Protein AF-A0A060ZX32-F1 (afdb_monomer)

pLDDT: mean 83.48, std 12.17, range [37.81, 96.5]

Structure (mmCIF, N/CA/C/O backbone):
data_AF-A0A060ZX32-F1
#
_entry.id   AF-A0A060ZX32-F1
#
loop_
_atom_site.group_PDB
_atom_site.id
_atom_site.type_symbol
_atom_site.label_atom_id
_atom_site.label_alt_id
_atom_site.label_comp_id
_atom_site.label_asym_id
_atom_site.label_entity_id
_atom_site.label_seq_id
_atom_site.pdbx_PDB_ins_code
_atom_site.Cartn_x
_atom_site.Cartn_y
_atom_site.Cartn_z
_atom_site.occupancy
_atom_site.B_iso_or_equiv
_atom_site.auth_seq_id
_atom_site.auth_comp_id
_atom_site.auth_asym_id
_atom_site.auth_atom_id
_atom_site.pdbx_PDB_model_num
ATOM 1 N N . MET A 1 1 ? 28.599 3.519 -7.660 1.00 49.38 1 MET A N 1
ATOM 2 C CA . MET A 1 1 ? 30.029 3.207 -7.868 1.00 49.38 1 MET A CA 1
ATOM 3 C C . MET A 1 1 ? 30.553 2.196 -6.861 1.00 49.38 1 MET A C 1
ATOM 5 O O . MET A 1 1 ? 30.763 1.080 -7.293 1.00 49.38 1 MET A O 1
ATOM 9 N N . LYS A 1 2 ? 30.641 2.485 -5.550 1.00 52.16 2 LYS A N 1
ATOM 10 C CA . LYS A 1 2 ? 31.284 1.574 -4.568 1.00 52.16 2 L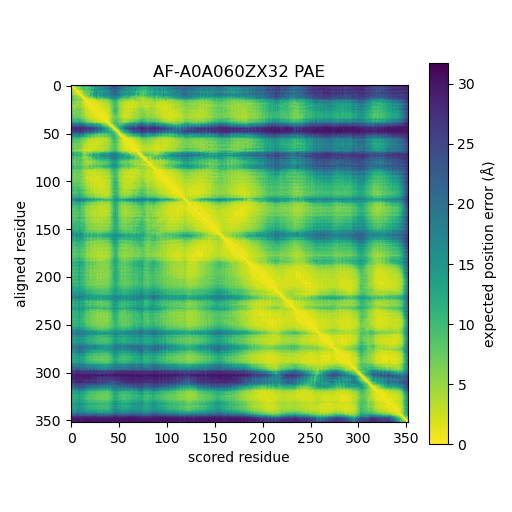YS A CA 1
ATOM 11 C C . LYS A 1 2 ? 30.801 0.110 -4.567 1.00 52.16 2 LYS A C 1
ATOM 13 O O . LYS A 1 2 ? 31.614 -0.783 -4.412 1.00 52.16 2 LYS A O 1
ATOM 18 N N . VAL A 1 3 ? 29.501 -0.147 -4.748 1.00 59.62 3 VAL A N 1
ATOM 19 C CA . VAL A 1 3 ? 28.960 -1.524 -4.753 1.00 59.62 3 VAL A CA 1
ATOM 20 C C . VAL A 1 3 ? 29.303 -2.281 -6.043 1.00 59.62 3 VAL A C 1
ATOM 22 O O . VAL A 1 3 ? 29.590 -3.468 -5.981 1.00 59.62 3 VAL A O 1
ATOM 25 N N . ALA A 1 4 ? 29.301 -1.602 -7.196 1.00 59.75 4 ALA A N 1
ATOM 26 C CA . ALA A 1 4 ? 29.612 -2.223 -8.487 1.00 59.75 4 ALA A CA 1
ATOM 27 C C . ALA A 1 4 ? 31.093 -2.630 -8.557 1.00 59.75 4 ALA A C 1
ATOM 29 O O . ALA A 1 4 ? 31.389 -3.786 -8.834 1.00 59.75 4 ALA A O 1
ATOM 30 N N . SER A 1 5 ? 31.991 -1.733 -8.137 1.00 61.97 5 SER A N 1
ATOM 31 C CA . SER A 1 5 ? 33.433 -1.999 -8.091 1.00 61.97 5 SER A CA 1
ATOM 32 C C . SER A 1 5 ? 33.807 -3.112 -7.102 1.00 61.97 5 SER A C 1
ATOM 34 O O . SER A 1 5 ? 34.763 -3.848 -7.317 1.00 61.97 5 SER A O 1
ATOM 36 N N . SER A 1 6 ? 33.051 -3.281 -6.008 1.00 64.69 6 SER A N 1
ATOM 37 C CA . SER A 1 6 ? 33.271 -4.388 -5.064 1.00 64.69 6 SER A CA 1
ATOM 38 C C . SER A 1 6 ? 32.857 -5.752 -5.625 1.00 64.69 6 SER A C 1
ATOM 40 O O . SER A 1 6 ? 33.497 -6.749 -5.301 1.00 64.69 6 SER A O 1
ATOM 42 N N . VAL A 1 7 ? 31.804 -5.809 -6.449 1.00 62.78 7 VAL A N 1
ATOM 43 C CA . VAL A 1 7 ? 31.381 -7.047 -7.128 1.00 62.78 7 VAL A CA 1
ATOM 44 C C . VAL A 1 7 ? 32.405 -7.443 -8.190 1.00 62.78 7 VAL A C 1
ATOM 46 O O . VAL A 1 7 ? 32.802 -8.606 -8.249 1.00 62.78 7 VAL A O 1
ATOM 49 N N . ASP A 1 8 ? 32.882 -6.474 -8.969 1.00 68.50 8 ASP A N 1
ATOM 50 C CA . ASP A 1 8 ? 33.847 -6.703 -10.049 1.00 68.50 8 ASP A CA 1
ATOM 51 C C . ASP A 1 8 ? 35.213 -7.146 -9.499 1.00 68.50 8 ASP A C 1
ATOM 53 O O . ASP A 1 8 ? 35.812 -8.102 -9.999 1.00 68.50 8 ASP A O 1
ATOM 57 N N . ALA A 1 9 ? 35.657 -6.542 -8.389 1.00 66.12 9 ALA A N 1
ATOM 58 C CA . ALA A 1 9 ? 36.886 -6.925 -7.694 1.00 66.12 9 ALA A CA 1
ATOM 59 C C . ALA A 1 9 ? 36.833 -8.335 -7.076 1.00 66.12 9 ALA A C 1
ATOM 61 O O . ALA A 1 9 ? 37.857 -9.012 -7.029 1.00 66.12 9 ALA A O 1
ATOM 62 N N . LEU A 1 10 ? 35.661 -8.790 -6.618 1.00 68.94 10 LEU A N 1
ATOM 63 C CA . LEU A 1 10 ? 35.487 -10.121 -6.021 1.00 68.94 10 LEU A CA 1
ATOM 64 C C . LEU A 1 10 ? 35.534 -11.245 -7.068 1.00 68.94 10 LEU A C 1
ATOM 66 O O . LEU A 1 10 ? 35.943 -12.362 -6.761 1.00 68.94 10 LEU A O 1
ATOM 70 N N . VAL A 1 11 ? 35.093 -10.956 -8.294 1.00 72.94 11 VAL A N 1
ATOM 71 C CA . VAL A 1 11 ? 34.989 -11.930 -9.392 1.00 72.94 11 VAL A CA 1
ATOM 72 C C . VAL A 1 11 ? 36.219 -11.888 -10.317 1.00 72.94 11 VAL A C 1
ATOM 74 O O . VAL A 1 11 ? 36.403 -12.792 -11.127 1.00 72.94 11 VAL A O 1
ATOM 77 N N . HIS A 1 12 ? 37.089 -10.879 -10.176 1.00 75.81 12 HIS A N 1
ATOM 78 C CA . HIS A 1 12 ? 38.258 -10.628 -11.035 1.00 75.81 12 HIS A CA 1
ATOM 79 C C . HIS A 1 12 ? 37.917 -10.463 -12.528 1.00 75.81 12 HIS A C 1
ATOM 81 O O . HIS A 1 12 ? 38.762 -10.687 -13.394 1.00 75.81 12 HIS A O 1
ATOM 87 N N . ILE A 1 13 ? 36.683 -10.051 -12.837 1.00 75.38 13 ILE A N 1
ATOM 88 C CA . ILE A 1 13 ? 36.224 -9.774 -14.201 1.00 75.38 13 ILE A CA 1
ATOM 89 C C . ILE A 1 13 ? 35.807 -8.298 -14.256 1.00 75.38 13 ILE A C 1
ATOM 91 O O . ILE A 1 13 ? 34.849 -7.924 -13.573 1.00 75.38 13 ILE A O 1
ATOM 95 N N . PRO A 1 14 ? 36.492 -7.449 -15.045 1.00 75.81 14 PRO A N 1
ATOM 96 C CA . PRO A 1 14 ? 36.122 -6.043 -15.166 1.00 75.81 14 PRO A CA 1
ATOM 97 C C . PRO A 1 14 ? 34.711 -5.906 -15.761 1.00 75.81 14 PRO A C 1
ATOM 99 O O . PRO A 1 14 ? 34.338 -6.659 -16.660 1.00 75.81 14 PRO A O 1
ATOM 102 N N . ASN A 1 15 ? 33.925 -4.944 -15.265 1.00 76.44 15 ASN A N 1
ATOM 103 C CA . ASN A 1 15 ? 32.567 -4.619 -15.725 1.00 76.44 15 ASN A CA 1
ATOM 104 C C . ASN A 1 15 ? 31.516 -5.732 -15.569 1.00 76.44 15 ASN A C 1
ATOM 106 O O . ASN A 1 15 ? 30.455 -5.690 -16.207 1.00 76.44 15 ASN A O 1
ATOM 110 N N . PHE A 1 16 ? 31.763 -6.737 -14.731 1.00 80.75 16 PHE A N 1
ATOM 111 C CA . PHE A 1 16 ? 30.831 -7.844 -14.534 1.00 80.75 16 PHE A CA 1
ATOM 112 C C . PHE A 1 16 ? 29.473 -7.376 -13.975 1.00 80.75 16 PHE A C 1
ATOM 114 O O . PHE A 1 16 ? 28.413 -7.851 -14.395 1.00 80.75 16 PHE A O 1
ATOM 121 N N . ALA A 1 17 ? 29.470 -6.359 -13.116 1.00 80.88 17 ALA A N 1
ATOM 122 C CA . ALA A 1 17 ? 28.275 -5.704 -12.603 1.00 80.88 17 ALA A CA 1
ATOM 123 C C . ALA A 1 17 ? 27.426 -5.077 -13.723 1.00 80.88 17 ALA A C 1
ATOM 125 O O . ALA A 1 17 ? 26.193 -5.089 -13.642 1.00 80.88 17 ALA A O 1
ATOM 126 N N . ALA A 1 18 ? 28.053 -4.575 -14.795 1.00 80.56 18 ALA A N 1
ATOM 127 C CA . ALA A 1 18 ? 27.337 -4.061 -15.962 1.00 80.56 18 ALA A CA 1
ATOM 128 C C . ALA A 1 18 ? 26.617 -5.191 -16.716 1.00 80.56 18 ALA A C 1
ATOM 130 O O . ALA A 1 18 ? 25.454 -5.031 -17.095 1.00 80.56 18 ALA A O 1
ATOM 131 N N . LEU A 1 19 ? 27.254 -6.360 -16.856 1.00 84.19 19 LEU A N 1
ATOM 132 C CA . LEU A 1 19 ? 26.616 -7.543 -17.435 1.00 84.19 19 LEU A CA 1
ATOM 133 C C . LEU A 1 19 ? 25.430 -8.018 -16.583 1.00 84.19 19 LEU A C 1
ATOM 135 O O . LEU A 1 19 ? 24.352 -8.243 -17.130 1.00 84.19 19 LEU A O 1
ATOM 139 N N . ILE A 1 20 ? 25.580 -8.108 -15.255 1.00 85.62 20 ILE A N 1
ATOM 140 C CA . ILE A 1 20 ? 24.480 -8.479 -14.343 1.00 85.62 20 ILE A CA 1
ATOM 141 C C . ILE A 1 20 ? 23.309 -7.503 -14.475 1.00 85.62 20 ILE A C 1
ATOM 143 O O . ILE A 1 20 ? 22.152 -7.927 -14.557 1.00 85.62 20 ILE A O 1
ATOM 147 N N . LYS A 1 21 ? 23.592 -6.195 -14.511 1.00 83.25 21 LYS A N 1
ATOM 148 C CA . LYS A 1 21 ? 22.580 -5.147 -14.690 1.00 83.25 21 LYS A CA 1
ATOM 149 C C . LYS A 1 21 ? 21.797 -5.356 -15.986 1.00 83.25 21 LYS A C 1
ATOM 151 O O . LYS A 1 21 ? 20.565 -5.322 -15.961 1.00 83.25 21 LYS A O 1
ATOM 156 N N . HIS A 1 22 ? 22.486 -5.588 -17.102 1.00 87.19 22 HIS A N 1
ATOM 157 C CA . HIS A 1 22 ? 21.829 -5.810 -18.386 1.00 87.19 22 HIS A CA 1
ATOM 158 C C . HIS A 1 22 ? 21.074 -7.150 -18.407 1.00 87.19 22 HIS A C 1
ATOM 160 O O . HIS A 1 22 ? 19.896 -7.173 -18.736 1.00 87.19 22 HIS A O 1
ATOM 166 N N . LEU A 1 23 ? 21.638 -8.259 -17.926 1.00 87.81 23 LEU A N 1
ATOM 167 C CA . LEU A 1 23 ? 20.901 -9.530 -17.831 1.00 87.81 23 LEU A CA 1
ATOM 168 C C . LEU A 1 23 ? 19.634 -9.419 -16.963 1.00 87.81 23 LEU A C 1
ATOM 170 O O . LEU A 1 23 ? 18.573 -9.914 -17.348 1.00 87.81 23 LEU A O 1
ATOM 174 N N . SER A 1 24 ? 19.710 -8.699 -15.842 1.00 87.00 24 SER A N 1
ATOM 175 C CA . SER A 1 24 ? 18.554 -8.438 -14.973 1.00 87.00 24 SER A CA 1
ATOM 176 C C . SER A 1 24 ? 17.465 -7.650 -15.701 1.00 87.00 24 SER A C 1
ATOM 178 O O . SER A 1 24 ? 16.286 -8.005 -15.638 1.00 87.00 24 SER A O 1
ATOM 180 N N . GLY A 1 25 ? 17.838 -6.600 -16.437 1.00 86.38 25 GLY A N 1
ATOM 181 C CA . GLY A 1 25 ? 16.858 -5.844 -17.210 1.00 86.38 25 GLY A CA 1
ATOM 182 C C . GLY A 1 25 ? 16.342 -6.601 -18.443 1.00 86.38 25 GLY A C 1
ATOM 183 O O . GLY A 1 25 ? 15.195 -6.390 -18.818 1.00 86.38 25 GLY A O 1
ATOM 184 N N . LEU A 1 26 ? 17.092 -7.555 -19.011 1.00 88.00 26 LEU A N 1
ATOM 185 C CA . LEU A 1 26 ? 16.582 -8.492 -20.026 1.00 88.00 26 LEU A CA 1
ATOM 186 C C . LEU A 1 26 ? 15.502 -9.408 -19.433 1.00 88.00 26 LEU A C 1
ATOM 188 O O . LEU A 1 26 ? 14.485 -9.657 -20.079 1.00 88.00 26 LEU A O 1
ATOM 192 N N . GLY A 1 27 ? 15.677 -9.848 -18.183 1.00 87.81 27 GLY A N 1
ATOM 193 C CA . GLY A 1 27 ? 14.637 -10.541 -17.422 1.00 87.81 27 GLY A CA 1
ATOM 194 C C . GLY A 1 27 ? 13.376 -9.686 -17.242 1.00 87.81 27 GLY A C 1
ATOM 195 O O . GLY A 1 27 ? 12.263 -10.170 -17.452 1.00 87.81 27 GLY A O 1
ATOM 196 N N . ALA A 1 28 ? 13.535 -8.394 -16.939 1.00 87.12 28 ALA A N 1
ATOM 197 C CA . ALA A 1 28 ? 12.411 -7.459 -16.852 1.00 87.12 28 ALA A CA 1
ATOM 198 C C . ALA A 1 28 ? 11.721 -7.235 -18.214 1.00 87.12 28 ALA A C 1
ATOM 200 O O . ALA A 1 28 ? 10.495 -7.286 -18.294 1.00 87.12 28 ALA A O 1
ATOM 201 N N . ILE A 1 29 ? 12.491 -7.055 -19.294 1.00 87.94 29 ILE A N 1
ATOM 202 C CA . ILE A 1 29 ? 11.998 -6.967 -20.680 1.00 87.94 29 ILE A CA 1
ATOM 203 C C . ILE A 1 29 ? 11.182 -8.214 -21.027 1.00 87.94 29 ILE A C 1
ATOM 205 O O . ILE A 1 29 ? 10.063 -8.102 -21.526 1.00 87.94 29 ILE A O 1
ATOM 209 N N . HIS A 1 30 ? 11.710 -9.400 -20.721 1.00 88.19 30 HIS A N 1
ATOM 210 C CA . HIS A 1 30 ? 11.017 -10.663 -20.937 1.00 88.19 30 HIS A CA 1
ATOM 211 C C . HIS A 1 30 ? 9.677 -10.709 -20.190 1.00 88.19 30 HIS A C 1
ATOM 213 O O . HIS A 1 30 ? 8.651 -11.010 -20.800 1.00 88.19 30 HIS A O 1
ATOM 219 N N . ALA A 1 31 ? 9.663 -10.343 -18.905 1.00 88.00 31 ALA A N 1
ATOM 220 C CA . ALA A 1 31 ? 8.441 -10.300 -18.106 1.00 88.00 31 ALA A CA 1
ATOM 221 C C . ALA A 1 31 ? 7.395 -9.334 -18.691 1.00 88.00 31 ALA A C 1
ATOM 223 O O . ALA A 1 31 ? 6.220 -9.689 -18.778 1.00 88.00 31 ALA A O 1
ATOM 224 N N . VAL A 1 32 ? 7.812 -8.148 -19.149 1.00 87.25 32 VAL A N 1
ATOM 225 C CA . VAL A 1 32 ? 6.921 -7.171 -19.798 1.00 87.25 32 VAL A CA 1
ATOM 226 C C . VAL A 1 32 ? 6.344 -7.728 -21.098 1.00 87.25 32 VAL A C 1
ATOM 228 O O . VAL A 1 32 ? 5.136 -7.646 -21.304 1.00 87.25 32 VAL A O 1
ATOM 231 N N . LEU A 1 33 ? 7.167 -8.325 -21.964 1.00 86.06 33 LEU A N 1
ATOM 232 C CA . LEU A 1 33 ? 6.701 -8.889 -23.235 1.00 86.06 33 LEU A CA 1
ATOM 233 C C . LEU A 1 33 ? 5.725 -10.055 -23.022 1.00 86.06 33 LEU A C 1
ATOM 235 O O . LEU A 1 33 ? 4.688 -10.112 -23.683 1.00 86.06 33 LEU A O 1
ATOM 239 N N . VAL A 1 34 ? 6.011 -10.946 -22.068 1.00 86.19 34 VAL A N 1
ATOM 240 C CA . VAL A 1 34 ? 5.098 -12.035 -21.680 1.00 86.19 34 VAL A CA 1
ATOM 241 C C . VAL A 1 34 ? 3.794 -11.479 -21.107 1.00 86.19 34 VAL A C 1
ATOM 243 O O . VAL A 1 34 ? 2.713 -11.945 -21.470 1.00 86.19 34 VAL A O 1
ATOM 246 N N . PHE A 1 35 ? 3.859 -10.458 -20.252 1.00 85.38 35 PHE A N 1
ATOM 247 C CA . PHE A 1 35 ? 2.669 -9.814 -19.700 1.00 85.38 35 PHE A CA 1
ATOM 248 C C . PHE A 1 35 ? 1.801 -9.180 -20.796 1.00 85.38 35 PHE A C 1
ATOM 250 O O . PHE A 1 35 ? 0.606 -9.448 -20.870 1.00 85.38 35 PHE A O 1
ATOM 257 N N . VAL A 1 36 ? 2.395 -8.393 -21.698 1.00 83.56 36 VAL A N 1
ATOM 258 C CA . VAL A 1 36 ? 1.664 -7.758 -22.807 1.00 83.56 36 VAL A CA 1
ATOM 259 C C . VAL A 1 36 ? 1.018 -8.814 -23.707 1.00 83.56 36 VAL A C 1
ATOM 261 O O . VAL A 1 36 ? -0.134 -8.655 -24.107 1.00 83.56 36 VAL A O 1
ATOM 264 N N . HIS A 1 37 ? 1.731 -9.905 -23.995 1.00 80.88 37 HIS A N 1
ATOM 265 C CA . HIS A 1 37 ? 1.222 -10.988 -24.832 1.00 80.88 37 HIS A CA 1
ATOM 266 C C . HIS A 1 37 ? 0.069 -11.756 -24.177 1.00 80.88 37 HIS A C 1
ATOM 268 O O . HIS A 1 37 ? -0.964 -11.977 -24.797 1.00 80.88 37 HIS A O 1
ATOM 274 N N . THR A 1 38 ? 0.207 -12.137 -22.905 1.00 81.81 38 THR A N 1
ATOM 275 C CA . THR A 1 38 ? -0.868 -12.848 -22.187 1.00 81.81 38 THR A CA 1
ATOM 276 C C . THR A 1 38 ? -2.136 -12.001 -22.093 1.00 81.81 38 THR A C 1
ATOM 278 O O . THR A 1 38 ? -3.248 -12.512 -22.210 1.00 81.81 38 THR A O 1
ATOM 281 N N . MET A 1 39 ? -1.977 -10.687 -21.955 1.00 78.81 39 MET A N 1
ATOM 282 C CA . MET A 1 39 ? -3.082 -9.738 -21.952 1.00 78.81 39 MET A CA 1
ATOM 283 C C . MET A 1 39 ? -3.713 -9.502 -23.334 1.00 78.81 39 MET A C 1
ATOM 285 O O . MET A 1 39 ? -4.918 -9.254 -23.424 1.00 78.81 39 MET A O 1
ATOM 289 N N . SER A 1 40 ? -2.935 -9.572 -24.418 1.00 72.81 40 SER A N 1
ATOM 290 C CA . SER A 1 40 ? -3.464 -9.440 -25.780 1.00 72.81 40 SER A CA 1
ATOM 291 C C . SER A 1 40 ? -4.202 -10.703 -26.236 1.00 72.81 40 SER A C 1
ATOM 293 O O . SER A 1 40 ? -5.263 -10.586 -26.851 1.00 72.81 40 SER A O 1
ATOM 295 N N . GLU A 1 41 ? -3.720 -11.894 -25.864 1.00 68.94 41 GLU A N 1
ATOM 296 C CA . GLU A 1 41 ? -4.381 -13.177 -26.145 1.00 68.94 41 GLU A CA 1
ATOM 297 C C . GLU A 1 41 ? -5.744 -13.304 -25.455 1.00 68.94 41 GLU A C 1
ATOM 299 O O . GLU A 1 41 ? -6.690 -13.800 -26.061 1.00 68.94 41 GLU A O 1
ATOM 304 N N . GLN A 1 42 ? -5.900 -12.790 -24.230 1.00 62.22 42 GLN A N 1
ATOM 305 C CA . GLN A 1 42 ? -7.211 -12.753 -23.563 1.00 62.22 42 GLN A CA 1
ATOM 306 C C . GLN A 1 42 ? -8.256 -11.931 -24.338 1.00 62.22 42 GLN A C 1
ATOM 308 O O . GLN A 1 42 ? -9.451 -12.177 -24.198 1.00 62.22 42 GLN A O 1
ATOM 313 N N . SER A 1 43 ? -7.824 -10.977 -25.173 1.00 56.72 43 SER A N 1
ATOM 314 C CA . SER A 1 43 ? -8.715 -10.172 -26.021 1.00 56.72 43 SER A CA 1
ATOM 315 C C . SER A 1 43 ? -9.006 -10.803 -27.390 1.00 56.72 43 SER A C 1
ATOM 317 O O . SER A 1 43 ? -9.963 -10.396 -28.044 1.00 56.72 43 SER A O 1
ATOM 319 N N . ALA A 1 44 ? -8.194 -11.758 -27.850 1.00 55.03 44 ALA A N 1
ATOM 320 C CA . ALA A 1 44 ? -8.309 -12.375 -29.168 1.00 55.03 44 ALA A CA 1
ATOM 321 C C . ALA A 1 44 ? -8.492 -13.890 -29.011 1.00 55.03 44 ALA A C 1
ATOM 323 O O . ALA A 1 44 ? -7.531 -14.653 -28.927 1.00 55.03 44 ALA A O 1
ATOM 324 N N . ALA A 1 45 ? -9.748 -14.339 -28.953 1.00 55.31 45 ALA A N 1
ATOM 325 C CA . ALA A 1 45 ? -10.067 -15.760 -28.920 1.00 55.31 45 ALA A CA 1
ATOM 326 C C . ALA A 1 45 ? -9.421 -16.487 -30.117 1.00 55.31 45 ALA A C 1
ATOM 328 O O . ALA A 1 45 ? -9.707 -16.163 -31.265 1.00 55.31 45 ALA A O 1
ATOM 329 N N . ARG A 1 46 ? -8.600 -17.506 -29.819 1.00 54.69 46 ARG A N 1
ATOM 330 C CA . ARG A 1 46 ? -7.969 -18.451 -30.761 1.00 54.69 46 ARG A CA 1
ATOM 331 C C . ARG A 1 46 ? -7.072 -17.817 -31.832 1.00 54.69 46 ARG A C 1
ATOM 333 O O . ARG A 1 46 ? -7.536 -17.476 -32.908 1.00 54.69 46 ARG A O 1
ATOM 340 N N . LEU A 1 47 ? -5.760 -17.931 -31.634 1.00 47.03 47 LEU A N 1
ATOM 341 C CA . LEU A 1 47 ? -4.833 -18.410 -32.667 1.00 47.03 47 LEU A CA 1
ATOM 342 C C . LEU A 1 47 ? -3.601 -18.995 -31.972 1.00 47.03 47 LEU A C 1
ATOM 344 O O . LEU A 1 47 ? -2.947 -18.346 -31.166 1.00 47.03 47 LEU A O 1
ATOM 348 N N . LYS A 1 48 ? -3.326 -20.270 -32.255 1.00 54.69 48 LYS A N 1
ATOM 349 C CA . LYS A 1 48 ? -2.201 -21.046 -31.724 1.00 54.69 48 LYS A CA 1
ATOM 350 C C . LYS A 1 48 ? -0.902 -20.480 -32.306 1.00 54.69 48 LYS A C 1
ATOM 352 O O . LYS A 1 48 ? -0.422 -20.964 -33.326 1.00 54.69 48 LYS A O 1
ATOM 357 N N . ALA A 1 49 ? -0.369 -19.421 -31.707 1.00 52.28 49 ALA A N 1
ATOM 358 C CA . ALA A 1 49 ? 0.841 -18.766 -32.178 1.00 52.28 49 ALA A CA 1
ATOM 359 C C . ALA A 1 49 ? 2.068 -19.298 -31.427 1.00 52.28 49 ALA A C 1
ATOM 361 O O . ALA A 1 49 ? 2.046 -19.541 -30.220 1.00 52.28 49 ALA A O 1
ATOM 362 N N . ARG A 1 50 ? 3.150 -19.521 -32.180 1.00 58.53 50 ARG A N 1
ATOM 363 C CA . ARG A 1 50 ? 4.484 -19.866 -31.668 1.00 58.53 50 ARG A CA 1
ATOM 364 C C . ARG A 1 50 ? 4.887 -18.878 -30.561 1.00 58.53 50 ARG A C 1
ATOM 366 O O . ARG A 1 50 ? 4.367 -17.770 -30.509 1.00 58.53 50 ARG A O 1
ATOM 373 N N . ARG A 1 51 ? 5.839 -19.264 -29.703 1.00 63.06 51 ARG A N 1
ATOM 374 C CA . ARG A 1 51 ? 6.320 -18.480 -28.543 1.00 63.06 51 ARG A CA 1
ATOM 375 C C . ARG A 1 51 ? 7.611 -17.670 -28.834 1.00 63.06 51 ARG A C 1
ATOM 377 O O . ARG A 1 51 ? 8.547 -17.761 -28.035 1.00 63.06 51 ARG A O 1
ATOM 384 N N . PRO A 1 52 ? 7.754 -16.905 -29.946 1.00 63.00 52 PRO A N 1
ATOM 385 C CA . PRO A 1 52 ? 9.008 -16.213 -30.239 1.00 63.00 52 PRO A CA 1
ATOM 386 C C . PRO A 1 52 ? 9.298 -15.118 -29.204 1.00 63.00 52 PRO A C 1
ATOM 388 O O . PRO A 1 52 ? 10.454 -14.882 -28.885 1.00 63.00 52 PRO A O 1
ATOM 391 N N . HIS A 1 53 ? 8.269 -14.526 -28.590 1.00 65.69 53 HIS A N 1
ATOM 392 C CA . HIS A 1 53 ? 8.403 -13.531 -27.520 1.00 65.69 53 HIS A CA 1
ATOM 393 C C . HIS A 1 53 ? 9.086 -14.080 -26.245 1.00 65.69 53 HIS A C 1
ATOM 395 O O . HIS A 1 53 ? 9.598 -13.299 -25.447 1.00 65.69 53 HIS A O 1
ATOM 401 N N . ILE A 1 54 ? 9.142 -15.409 -26.063 1.00 68.19 54 ILE A N 1
ATOM 402 C CA . ILE A 1 54 ? 9.898 -16.065 -24.980 1.00 68.19 54 ILE A CA 1
ATOM 403 C C . ILE A 1 54 ? 11.326 -16.390 -25.423 1.00 68.19 54 ILE A C 1
ATOM 405 O O . ILE A 1 54 ? 12.272 -16.155 -24.677 1.00 68.19 54 ILE A O 1
ATOM 409 N N . ALA A 1 55 ? 11.488 -16.907 -26.642 1.00 76.94 55 ALA A N 1
ATOM 410 C CA . ALA A 1 55 ? 12.790 -17.326 -27.153 1.00 76.94 55 ALA A CA 1
ATOM 411 C C . ALA A 1 55 ? 13.734 -16.140 -27.424 1.00 76.94 55 ALA A C 1
ATOM 413 O O . ALA A 1 55 ? 14.938 -16.260 -27.215 1.00 76.94 55 ALA A O 1
ATOM 414 N N . VAL A 1 56 ? 13.198 -14.991 -27.850 1.00 82.75 56 VAL A N 1
ATOM 415 C CA . VAL A 1 56 ? 13.996 -13.828 -28.270 1.00 82.75 56 VAL A CA 1
ATOM 416 C C . VAL A 1 56 ? 14.778 -13.178 -27.112 1.00 82.75 56 VAL A C 1
ATOM 418 O O . VAL A 1 56 ? 15.988 -13.032 -27.265 1.00 82.75 56 VAL A O 1
ATOM 421 N N . PRO A 1 57 ? 14.190 -12.842 -25.941 1.00 83.19 57 PRO A N 1
ATOM 422 C CA . PRO A 1 57 ? 14.958 -12.279 -24.822 1.00 83.19 57 PRO A CA 1
ATOM 423 C C . PRO A 1 57 ? 16.004 -13.244 -24.252 1.00 83.19 57 PRO A C 1
ATOM 425 O O . PRO A 1 57 ? 17.092 -12.821 -23.871 1.00 83.19 57 PRO A O 1
ATOM 428 N N . VAL A 1 58 ? 15.692 -14.544 -24.220 1.00 85.19 58 VAL A N 1
ATOM 429 C CA . VAL A 1 58 ? 16.620 -15.581 -23.745 1.00 85.19 58 VAL A CA 1
ATOM 430 C C . VAL A 1 58 ? 17.810 -15.704 -24.697 1.00 85.19 58 VAL A C 1
ATOM 432 O O . VAL A 1 58 ? 18.956 -15.649 -24.254 1.00 85.19 58 VAL A O 1
ATOM 435 N N . ALA A 1 59 ? 17.556 -15.791 -26.007 1.00 87.25 59 ALA A N 1
ATOM 436 C CA . ALA A 1 59 ? 18.605 -15.803 -27.023 1.00 87.25 59 ALA A CA 1
ATOM 437 C C . ALA A 1 59 ? 19.446 -14.518 -26.987 1.00 87.25 59 ALA A C 1
ATOM 439 O O . ALA A 1 59 ? 20.672 -14.592 -27.043 1.00 87.25 59 ALA A O 1
ATOM 440 N N . ALA A 1 60 ? 18.810 -13.354 -26.815 1.00 86.81 60 ALA A N 1
ATOM 441 C CA . ALA A 1 60 ? 19.515 -12.089 -26.640 1.00 86.81 60 ALA A CA 1
ATOM 442 C C . ALA A 1 60 ? 20.442 -12.126 -25.414 1.00 86.81 60 ALA A C 1
ATOM 444 O O . ALA A 1 60 ? 21.584 -11.701 -25.524 1.00 86.81 60 ALA A O 1
ATOM 445 N N . GLY A 1 61 ? 20.000 -12.709 -24.292 1.00 86.94 61 GLY A N 1
ATOM 446 C CA . GLY A 1 61 ? 20.814 -12.934 -23.089 1.00 86.94 61 GLY A CA 1
ATOM 447 C C . GLY A 1 61 ? 22.090 -13.731 -23.357 1.00 86.94 61 GLY A C 1
ATOM 448 O O . GLY A 1 61 ? 23.179 -13.316 -22.952 1.00 86.94 61 GLY A O 1
ATOM 449 N N . PHE A 1 62 ? 21.977 -14.839 -24.092 1.00 89.75 62 PHE A N 1
ATOM 450 C CA . PHE A 1 62 ? 23.137 -15.629 -24.513 1.00 89.75 62 PHE A CA 1
ATOM 451 C C . PHE A 1 62 ? 24.068 -14.847 -25.446 1.00 89.75 62 PHE A C 1
ATOM 453 O O . PHE A 1 62 ? 25.279 -14.859 -25.236 1.00 89.75 62 PHE A O 1
ATOM 460 N N . ILE A 1 63 ? 23.519 -14.127 -26.428 1.00 89.75 63 ILE A N 1
ATOM 461 C CA . ILE A 1 63 ? 24.306 -13.339 -27.389 1.00 89.75 63 ILE A CA 1
ATOM 462 C C . ILE A 1 63 ? 25.063 -12.212 -26.682 1.00 89.75 63 ILE A C 1
ATOM 464 O O . ILE A 1 63 ? 26.269 -12.082 -26.879 1.00 89.75 63 ILE A O 1
ATOM 468 N N . ILE A 1 64 ? 24.403 -11.426 -25.823 1.00 88.00 64 ILE A N 1
ATOM 469 C CA . ILE A 1 64 ? 25.075 -10.334 -25.106 1.00 88.00 64 ILE A CA 1
ATOM 470 C C . ILE A 1 64 ? 26.148 -10.867 -24.147 1.00 88.00 64 ILE A C 1
ATOM 472 O O . ILE A 1 64 ? 27.199 -10.251 -24.002 1.00 88.00 64 ILE A O 1
ATOM 476 N N . SER A 1 65 ? 25.931 -12.041 -23.543 1.00 87.31 65 SER A N 1
ATOM 477 C CA . SER A 1 65 ? 26.931 -12.677 -22.677 1.00 87.31 65 SER A CA 1
ATOM 478 C C . SER A 1 65 ? 28.143 -13.135 -23.489 1.00 87.31 65 SER A C 1
ATOM 480 O O . SER A 1 65 ? 29.277 -12.855 -23.111 1.00 87.31 65 SER A O 1
ATOM 482 N N . ALA A 1 66 ? 27.919 -13.772 -24.642 1.00 88.81 66 ALA A N 1
ATOM 483 C CA . ALA A 1 66 ? 28.989 -14.189 -25.544 1.00 88.81 66 ALA A CA 1
ATOM 484 C C . ALA A 1 66 ? 29.805 -12.992 -26.061 1.00 88.81 66 ALA A C 1
ATOM 486 O O . ALA A 1 66 ? 31.032 -13.042 -26.045 1.00 88.81 66 ALA A O 1
ATOM 487 N N . LEU A 1 67 ? 29.146 -11.898 -26.460 1.00 86.19 67 LEU A N 1
ATOM 488 C CA . LEU A 1 67 ? 29.815 -10.668 -26.904 1.00 86.19 67 LEU A CA 1
ATOM 489 C C . LEU A 1 67 ? 30.636 -10.015 -25.782 1.00 86.19 67 LEU A C 1
ATOM 491 O O . LEU A 1 67 ? 31.749 -9.553 -26.032 1.00 86.19 67 LEU A O 1
ATOM 495 N N . PHE A 1 68 ? 30.119 -10.018 -24.549 1.00 86.00 68 PHE A N 1
ATOM 496 C CA . PHE A 1 68 ? 30.828 -9.496 -23.380 1.00 86.00 68 PHE A CA 1
ATOM 497 C C . PHE A 1 68 ? 32.121 -10.273 -23.106 1.00 86.00 68 PHE A C 1
ATOM 499 O O . PHE A 1 68 ? 33.185 -9.664 -23.027 1.00 86.00 68 PHE A O 1
ATOM 506 N N . PHE A 1 69 ? 32.045 -11.607 -23.020 1.00 85.50 69 PHE A N 1
ATOM 507 C CA . PHE A 1 69 ? 33.212 -12.458 -22.746 1.00 85.50 69 PHE A CA 1
ATOM 508 C C . PHE A 1 69 ? 34.191 -12.545 -23.919 1.00 85.50 69 PHE A C 1
ATOM 510 O O . PHE A 1 69 ? 35.377 -12.783 -23.713 1.00 85.50 69 PHE A O 1
ATOM 517 N N . ALA A 1 70 ? 33.720 -12.336 -25.149 1.00 85.00 70 ALA A N 1
ATOM 518 C CA . ALA A 1 70 ? 34.587 -12.265 -26.316 1.00 85.00 70 ALA A CA 1
ATOM 519 C C . ALA A 1 70 ? 35.379 -10.950 -26.385 1.00 85.00 70 ALA A C 1
ATOM 521 O O . ALA A 1 70 ? 36.347 -10.879 -27.136 1.00 85.00 70 ALA A O 1
ATOM 522 N N . THR A 1 71 ? 34.982 -9.899 -25.666 1.00 81.31 71 THR A N 1
ATOM 523 C CA . THR A 1 71 ? 35.662 -8.599 -25.731 1.00 81.31 71 THR A CA 1
ATOM 524 C C . THR A 1 71 ? 36.802 -8.547 -24.707 1.00 81.31 71 THR A C 1
ATOM 526 O O . THR A 1 71 ? 36.537 -8.700 -23.514 1.00 81.31 71 THR A O 1
ATOM 529 N N . PRO A 1 72 ? 38.061 -8.310 -25.120 1.00 74.88 72 PRO A N 1
ATOM 530 C CA . PRO A 1 72 ? 39.161 -8.103 -24.185 1.00 74.88 72 PRO A CA 1
ATOM 531 C C . PRO A 1 72 ? 39.019 -6.732 -23.507 1.00 74.88 72 PRO A C 1
ATOM 533 O O . PRO A 1 72 ? 39.343 -5.695 -24.080 1.00 74.88 72 PRO A O 1
ATOM 536 N N . GLN A 1 73 ? 38.510 -6.730 -22.277 1.00 75.50 73 GLN A N 1
ATOM 537 C CA . GLN A 1 73 ? 38.302 -5.519 -21.482 1.00 75.50 73 GLN A CA 1
ATOM 538 C C . GLN A 1 73 ? 39.542 -5.247 -20.627 1.00 75.50 73 GLN A C 1
ATOM 540 O O . GLN A 1 73 ? 39.913 -6.069 -19.791 1.00 75.50 73 GLN A O 1
ATOM 545 N N . GLN A 1 74 ? 40.203 -4.113 -20.861 1.00 68.44 74 GLN A N 1
ATOM 546 C CA . GLN A 1 74 ? 41.487 -3.786 -20.231 1.00 68.44 74 GLN A CA 1
ATOM 547 C C . GLN A 1 74 ? 41.321 -3.101 -18.866 1.00 68.44 74 GLN A C 1
ATOM 549 O O . GLN A 1 74 ? 42.157 -3.286 -17.988 1.00 68.44 74 GLN A O 1
ATOM 554 N N . HIS A 1 75 ? 40.240 -2.336 -18.680 1.00 73.12 75 HIS A N 1
ATOM 555 C CA . HIS A 1 75 ? 39.963 -1.566 -17.462 1.00 73.12 75 HIS A CA 1
ATOM 556 C C . HIS A 1 75 ? 38.457 -1.519 -17.140 1.00 73.12 75 HIS A C 1
ATOM 558 O O . HIS A 1 75 ? 37.606 -1.740 -18.012 1.00 73.12 75 HIS A O 1
ATOM 564 N N . GLU A 1 76 ? 38.129 -1.234 -15.878 1.00 72.75 76 GLU A N 1
ATOM 565 C CA . GLU A 1 76 ? 36.754 -1.001 -15.417 1.00 72.75 76 GLU A CA 1
ATOM 566 C C . GLU A 1 76 ? 36.231 0.320 -16.004 1.00 72.75 76 GLU A C 1
ATOM 568 O O . GLU A 1 76 ? 36.810 1.381 -15.775 1.00 72.75 76 GLU A O 1
ATOM 573 N N . ALA A 1 77 ? 35.154 0.238 -16.783 1.00 71.81 77 ALA A N 1
ATOM 574 C CA . ALA A 1 77 ? 34.508 1.366 -17.431 1.00 71.81 77 ALA A CA 1
ATOM 575 C C . ALA A 1 77 ? 33.387 1.934 -16.561 1.00 71.81 77 ALA A C 1
ATOM 577 O O . ALA A 1 77 ? 32.605 1.208 -15.941 1.00 71.81 77 ALA A O 1
ATOM 578 N N . THR A 1 78 ? 33.238 3.257 -16.588 1.00 67.25 78 THR A N 1
ATOM 579 C CA . THR A 1 78 ? 32.110 3.912 -15.895 1.00 67.25 78 THR A CA 1
ATOM 580 C C . THR A 1 78 ? 30.795 3.660 -16.640 1.00 67.25 78 THR A C 1
ATOM 582 O O . THR A 1 78 ? 29.729 3.539 -16.030 1.00 67.25 78 THR A O 1
ATOM 585 N N . ASP A 1 79 ? 30.879 3.539 -17.965 1.00 72.56 79 ASP A N 1
ATOM 586 C CA . ASP A 1 79 ? 29.783 3.146 -18.841 1.00 72.56 79 ASP A CA 1
ATOM 587 C C . ASP A 1 79 ? 30.317 2.289 -19.994 1.00 72.56 79 ASP A C 1
ATOM 589 O O . ASP A 1 79 ? 30.782 2.810 -21.010 1.00 72.56 79 ASP A O 1
ATOM 593 N N . LEU A 1 80 ? 30.221 0.964 -19.831 1.00 76.69 80 LEU A N 1
ATOM 594 C CA . LEU A 1 80 ? 30.690 -0.041 -20.792 1.00 76.69 80 LEU A CA 1
ATOM 595 C C . LEU A 1 80 ? 30.255 0.273 -22.234 1.00 76.69 80 LEU A C 1
ATOM 597 O O . LEU A 1 80 ? 31.050 0.136 -23.158 1.00 76.69 80 LEU A O 1
ATOM 601 N N . LEU A 1 81 ? 29.003 0.703 -22.427 1.00 74.06 81 LEU A N 1
ATOM 602 C CA . LEU A 1 81 ? 28.432 0.913 -23.760 1.00 74.06 81 LEU A CA 1
ATOM 603 C C . LEU A 1 81 ? 28.971 2.158 -24.464 1.00 74.06 81 LEU A C 1
ATOM 605 O O . LEU A 1 81 ? 28.862 2.243 -25.682 1.00 74.06 81 LEU A O 1
ATOM 609 N N . THR A 1 82 ? 29.513 3.116 -23.712 1.00 71.56 82 THR A N 1
ATOM 610 C CA . THR A 1 82 ? 30.106 4.344 -24.260 1.00 71.56 82 THR A CA 1
ATOM 611 C C . THR A 1 82 ? 31.612 4.195 -24.403 1.00 71.56 82 THR A C 1
ATOM 613 O O . THR A 1 82 ? 32.174 4.519 -25.441 1.00 71.56 82 THR A O 1
ATOM 616 N N . GLU A 1 83 ? 32.270 3.678 -23.367 1.00 74.00 83 GLU A N 1
ATOM 617 C CA . GLU A 1 83 ? 33.730 3.658 -23.266 1.00 74.00 83 GLU A CA 1
ATOM 618 C C . GLU A 1 83 ? 34.368 2.607 -24.184 1.00 74.00 83 GLU A C 1
ATOM 620 O O . GLU A 1 83 ? 35.429 2.843 -24.754 1.00 74.00 83 GLU A O 1
ATOM 625 N N . TYR A 1 84 ? 33.677 1.486 -24.414 1.00 74.31 84 TYR A N 1
ATOM 626 C CA . TYR A 1 84 ? 34.095 0.447 -25.360 1.00 74.31 84 TYR A CA 1
ATOM 627 C C . TYR A 1 84 ? 33.310 0.491 -26.683 1.00 74.31 84 TYR A C 1
ATOM 629 O O . TYR A 1 84 ? 33.333 -0.474 -27.445 1.00 74.31 84 TYR A O 1
ATOM 637 N N . ALA A 1 85 ? 32.626 1.601 -26.996 1.00 70.31 85 ALA A N 1
ATOM 638 C CA . ALA A 1 85 ? 31.794 1.728 -28.201 1.00 70.31 85 ALA A CA 1
ATOM 639 C C . ALA A 1 85 ? 32.567 1.542 -29.524 1.00 70.31 85 ALA A C 1
ATOM 641 O O . ALA A 1 85 ? 31.968 1.189 -30.539 1.00 70.31 85 ALA A O 1
ATOM 642 N N . ALA A 1 86 ? 33.886 1.768 -29.518 1.00 70.81 86 ALA A N 1
ATOM 643 C CA . ALA A 1 86 ? 34.754 1.570 -30.679 1.00 70.81 86 ALA A CA 1
ATOM 644 C C . ALA A 1 86 ? 34.954 0.084 -31.046 1.00 70.81 86 ALA A C 1
ATOM 646 O O . ALA A 1 86 ? 35.272 -0.224 -32.195 1.00 70.81 86 ALA A O 1
ATOM 647 N N . ASP A 1 87 ? 34.750 -0.845 -30.103 1.00 79.38 87 ASP A N 1
ATOM 648 C CA . ASP A 1 87 ? 34.758 -2.278 -30.399 1.00 79.38 87 ASP A CA 1
ATOM 649 C C . ASP A 1 87 ? 33.398 -2.695 -30.980 1.00 79.38 87 ASP A C 1
ATOM 651 O O . ASP A 1 87 ? 32.352 -2.579 -30.333 1.00 79.38 87 ASP A O 1
ATOM 655 N N . GLY A 1 88 ? 33.408 -3.243 -32.199 1.00 78.12 88 GLY A N 1
ATOM 656 C CA . GLY A 1 88 ? 32.199 -3.697 -32.888 1.00 78.12 88 GLY A CA 1
ATOM 657 C C . GLY A 1 88 ? 31.376 -4.731 -32.105 1.00 78.12 88 GLY A C 1
ATOM 658 O O . GLY A 1 88 ? 30.160 -4.803 -32.284 1.00 78.12 88 GLY A O 1
ATOM 659 N N . ARG A 1 89 ? 31.996 -5.504 -31.201 1.00 83.88 89 ARG A N 1
ATOM 660 C CA . ARG A 1 89 ? 31.312 -6.483 -30.337 1.00 83.88 89 ARG A CA 1
ATOM 661 C C . ARG A 1 89 ? 30.474 -5.789 -29.268 1.00 83.88 89 ARG A C 1
ATOM 663 O O . ARG A 1 89 ? 29.318 -6.164 -29.065 1.00 83.88 89 ARG A O 1
ATOM 670 N N . ILE A 1 90 ? 31.021 -4.759 -28.621 1.00 80.31 90 ILE A N 1
ATOM 671 C CA . ILE A 1 90 ? 30.309 -3.969 -27.606 1.00 80.31 90 ILE A CA 1
ATOM 672 C C . ILE A 1 90 ? 29.287 -3.031 -28.253 1.00 80.31 90 ILE A C 1
ATOM 674 O O . ILE A 1 90 ? 28.194 -2.852 -27.716 1.00 80.31 90 ILE A O 1
ATOM 678 N N . ALA A 1 91 ? 29.566 -2.519 -29.452 1.00 77.50 91 ALA A N 1
ATOM 679 C CA . ALA A 1 91 ? 28.569 -1.802 -30.240 1.00 77.50 91 ALA A CA 1
ATOM 680 C C . ALA A 1 91 ? 27.362 -2.703 -30.571 1.00 77.50 91 ALA A C 1
ATOM 682 O O . ALA A 1 91 ? 26.218 -2.331 -30.300 1.00 77.50 91 ALA A O 1
ATOM 683 N N . ALA A 1 92 ? 27.595 -3.926 -31.071 1.00 82.12 92 ALA A N 1
ATOM 684 C CA . ALA A 1 92 ? 26.532 -4.900 -31.342 1.00 82.12 92 ALA A CA 1
ATOM 685 C C . ALA A 1 92 ? 25.762 -5.295 -30.070 1.00 82.12 92 ALA A C 1
ATOM 687 O O . ALA A 1 92 ? 24.531 -5.378 -30.091 1.00 82.12 92 ALA A O 1
ATOM 688 N N . TYR A 1 93 ? 26.471 -5.475 -28.951 1.00 85.06 93 TYR A N 1
ATOM 689 C CA . TYR A 1 93 ? 25.880 -5.677 -27.628 1.00 85.06 93 TYR A CA 1
ATOM 690 C C . TYR A 1 93 ? 24.925 -4.529 -27.277 1.00 85.06 93 TYR A C 1
ATOM 692 O O . TYR A 1 93 ? 23.773 -4.769 -26.912 1.00 85.06 93 TYR A O 1
ATOM 700 N N . GLY A 1 94 ? 25.390 -3.282 -27.400 1.00 80.44 94 GLY A N 1
ATOM 701 C CA . GLY A 1 94 ? 24.632 -2.087 -27.037 1.00 80.44 94 GLY A CA 1
ATOM 702 C C . GLY A 1 94 ? 23.392 -1.902 -27.903 1.00 80.44 94 GLY A C 1
ATOM 703 O O . GLY A 1 94 ? 22.314 -1.612 -27.379 1.00 80.44 94 GLY A O 1
ATOM 704 N N . VAL A 1 95 ? 23.513 -2.144 -29.210 1.00 82.50 95 VAL A N 1
ATOM 705 C CA . VAL A 1 95 ? 22.387 -2.104 -30.151 1.00 82.50 95 VAL A CA 1
ATOM 706 C C . VAL A 1 95 ? 21.352 -3.172 -29.805 1.00 82.50 95 VAL A C 1
ATOM 708 O O . VAL A 1 95 ? 20.175 -2.843 -29.669 1.00 82.50 95 VAL A O 1
ATOM 711 N N . LEU A 1 96 ? 21.768 -4.428 -29.606 1.00 86.25 96 LEU A N 1
ATOM 712 C CA . LEU A 1 96 ? 20.853 -5.523 -29.272 1.00 86.25 96 LEU A CA 1
ATOM 713 C C . LEU A 1 96 ? 20.126 -5.264 -27.947 1.00 86.25 96 LEU A C 1
ATOM 715 O O . LEU A 1 96 ? 18.902 -5.387 -27.871 1.00 86.25 96 LEU A O 1
ATOM 719 N N . TRP A 1 97 ? 20.869 -4.859 -26.918 1.00 85.31 97 TRP A N 1
ATOM 720 C CA . TRP A 1 97 ? 20.324 -4.487 -25.617 1.00 85.31 97 TRP A CA 1
ATOM 721 C C . TRP A 1 97 ? 19.285 -3.363 -25.731 1.00 85.31 97 TRP A C 1
ATOM 723 O O . TRP A 1 97 ? 18.158 -3.490 -25.244 1.00 85.31 97 TRP A O 1
ATOM 733 N N . THR A 1 98 ? 19.637 -2.278 -26.423 1.00 82.94 98 THR A N 1
ATOM 734 C CA . THR A 1 98 ? 18.771 -1.098 -26.530 1.00 82.94 98 THR A CA 1
ATOM 735 C C . THR A 1 98 ? 17.550 -1.368 -27.411 1.00 82.94 98 THR A C 1
ATOM 737 O O . THR A 1 98 ? 16.459 -0.890 -27.102 1.00 82.94 98 THR A O 1
ATOM 740 N N . ALA A 1 99 ? 17.680 -2.193 -28.453 1.00 84.25 99 ALA A N 1
ATOM 741 C CA . ALA A 1 99 ? 16.558 -2.630 -29.283 1.00 84.25 99 ALA A CA 1
ATOM 742 C C . ALA A 1 99 ? 15.550 -3.475 -28.488 1.00 84.25 99 ALA A C 1
ATOM 744 O O . ALA A 1 99 ? 14.342 -3.246 -28.581 1.00 84.25 99 ALA A O 1
ATOM 745 N N . MET A 1 100 ? 16.030 -4.408 -27.658 1.00 85.50 100 MET A N 1
ATOM 746 C CA . MET A 1 100 ? 15.170 -5.207 -26.777 1.00 85.50 100 MET A CA 1
ATOM 747 C C . MET A 1 100 ? 14.431 -4.334 -25.759 1.00 85.50 100 MET A C 1
ATOM 749 O O . MET A 1 100 ? 13.230 -4.520 -25.538 1.00 85.50 100 MET A O 1
ATOM 753 N N . LEU A 1 101 ? 15.120 -3.345 -25.183 1.00 86.25 101 LEU A N 1
ATOM 754 C CA . LEU A 1 101 ? 14.502 -2.357 -24.302 1.00 86.25 101 LEU A CA 1
ATOM 755 C C . LEU A 1 101 ? 13.428 -1.543 -25.039 1.00 86.25 101 LEU A C 1
ATOM 757 O O . LEU A 1 101 ? 12.309 -1.408 -24.543 1.00 86.25 101 LEU A O 1
ATOM 761 N N . GLY A 1 102 ? 13.736 -1.054 -26.243 1.00 86.44 102 GLY A N 1
ATOM 762 C CA . GLY A 1 102 ? 12.801 -0.317 -27.092 1.00 86.44 102 GLY A CA 1
ATOM 763 C C . GLY A 1 102 ? 11.544 -1.123 -27.421 1.00 86.44 102 GLY A C 1
ATOM 764 O O . GLY A 1 102 ? 10.435 -0.612 -27.283 1.00 86.44 102 GLY A O 1
ATOM 765 N N . MET A 1 103 ? 11.688 -2.406 -27.764 1.00 86.25 103 MET A N 1
ATOM 766 C CA . MET A 1 103 ? 10.554 -3.294 -28.043 1.00 86.25 103 MET A CA 1
ATOM 767 C C . MET A 1 103 ? 9.621 -3.446 -26.832 1.00 86.25 103 MET A C 1
ATOM 769 O O . MET A 1 103 ? 8.395 -3.375 -26.983 1.00 86.25 103 MET A O 1
ATOM 773 N N . ALA A 1 104 ? 10.175 -3.615 -25.628 1.00 88.12 104 ALA A N 1
ATOM 774 C CA . ALA A 1 104 ? 9.380 -3.655 -24.402 1.00 88.12 104 ALA A CA 1
ATOM 775 C C . ALA A 1 104 ? 8.682 -2.317 -24.127 1.00 88.12 104 ALA A C 1
ATOM 777 O O . ALA A 1 104 ? 7.500 -2.310 -23.785 1.00 88.12 104 ALA A O 1
ATOM 778 N N . LEU A 1 105 ? 9.374 -1.190 -24.326 1.00 88.94 105 LEU A N 1
ATOM 779 C CA . LEU A 1 105 ? 8.809 0.146 -24.130 1.00 88.94 105 LEU A CA 1
ATOM 780 C C . LEU A 1 105 ? 7.672 0.444 -25.110 1.00 88.94 105 LEU A C 1
ATOM 782 O O . LEU A 1 105 ? 6.629 0.926 -24.676 1.00 88.94 105 LEU A O 1
ATOM 786 N N . VAL A 1 106 ? 7.818 0.115 -26.397 1.00 89.75 106 VAL A N 1
ATOM 787 C CA . VAL A 1 106 ? 6.752 0.260 -27.407 1.00 89.75 106 VAL A CA 1
ATOM 788 C C . VAL A 1 106 ? 5.529 -0.568 -27.013 1.00 89.75 106 VAL A C 1
ATOM 790 O O . VAL A 1 106 ? 4.409 -0.055 -26.976 1.00 89.75 106 VAL A O 1
ATOM 793 N N . SER A 1 107 ? 5.753 -1.834 -26.652 1.00 88.12 107 SER A N 1
ATOM 794 C CA . SER A 1 107 ? 4.692 -2.766 -26.255 1.00 88.12 107 SER A CA 1
ATOM 795 C C . SER A 1 107 ? 3.946 -2.278 -25.008 1.00 88.12 107 SER A C 1
ATOM 797 O O . SER A 1 107 ? 2.715 -2.213 -24.998 1.00 88.12 107 SER A O 1
ATOM 799 N N . ALA A 1 108 ? 4.685 -1.866 -23.973 1.00 88.69 108 ALA A N 1
ATOM 800 C CA . ALA A 1 108 ? 4.124 -1.320 -22.741 1.00 88.69 108 ALA A CA 1
ATOM 801 C C . ALA A 1 108 ? 3.374 -0.002 -22.983 1.00 88.69 108 ALA A C 1
ATOM 803 O O . ALA A 1 108 ? 2.283 0.185 -22.449 1.00 88.69 108 ALA A O 1
ATOM 804 N N . THR A 1 109 ? 3.920 0.882 -23.823 1.00 92.62 109 THR A N 1
ATOM 805 C CA . THR A 1 109 ? 3.307 2.167 -24.187 1.00 92.62 109 THR A CA 1
ATOM 806 C C . THR A 1 109 ? 1.953 1.948 -24.854 1.00 92.62 109 THR A C 1
ATOM 808 O O . THR A 1 109 ? 0.951 2.499 -24.398 1.00 92.62 109 THR A O 1
ATOM 811 N N . GLY A 1 110 ? 1.890 1.096 -25.883 1.00 90.62 110 GLY A N 1
ATOM 812 C CA . GLY A 1 110 ? 0.637 0.787 -26.577 1.00 90.62 110 GLY A CA 1
ATOM 813 C C . GLY A 1 110 ? -0.432 0.229 -25.634 1.00 90.62 110 GLY A C 1
ATOM 814 O O . GLY A 1 110 ? -1.587 0.654 -25.680 1.00 90.62 110 GLY A O 1
ATOM 815 N N . LEU A 1 111 ? -0.032 -0.663 -24.726 1.00 89.88 111 LEU A N 1
ATOM 816 C CA . LEU A 1 111 ? -0.919 -1.263 -23.734 1.00 89.88 111 LEU A CA 1
ATOM 817 C C . LEU A 1 111 ? -1.453 -0.231 -22.724 1.00 89.88 111 LEU A C 1
ATOM 819 O O . LEU A 1 111 ? -2.662 -0.139 -22.495 1.00 89.88 111 LEU A O 1
ATOM 823 N N . CYS A 1 112 ? -0.554 0.591 -22.176 1.00 92.44 112 CYS A N 1
ATOM 824 C CA . CYS A 1 112 ? -0.876 1.660 -21.234 1.00 92.44 112 CYS A CA 1
ATOM 825 C C . CYS A 1 112 ? -1.836 2.686 -21.840 1.00 92.44 112 CYS A C 1
ATOM 827 O O . CYS A 1 112 ? -2.810 3.070 -21.196 1.00 92.44 112 CYS A O 1
ATOM 829 N N . TRP A 1 113 ? -1.618 3.098 -23.091 1.00 93.38 113 TRP A N 1
ATOM 830 C CA . TRP A 1 113 ? -2.513 4.036 -23.769 1.00 93.38 113 TRP A CA 1
ATOM 831 C C . TRP A 1 113 ? -3.859 3.414 -24.122 1.00 93.38 113 TRP A C 1
ATOM 833 O O . TRP A 1 113 ? -4.889 4.056 -23.918 1.00 93.38 113 TRP A O 1
ATOM 843 N N . ARG A 1 114 ? -3.878 2.172 -24.621 1.00 89.94 114 ARG A N 1
ATOM 844 C CA . ARG A 1 114 ? -5.118 1.475 -24.991 1.00 89.94 114 ARG A CA 1
ATOM 845 C C . ARG A 1 114 ? -6.060 1.346 -23.797 1.00 89.94 114 ARG A C 1
ATOM 847 O O . ARG A 1 114 ? -7.234 1.682 -23.915 1.00 89.94 114 ARG A O 1
ATOM 854 N N . TRP A 1 115 ? -5.558 0.885 -22.655 1.00 88.44 115 TRP A N 1
ATOM 855 C CA . TRP A 1 115 ? -6.390 0.702 -21.463 1.00 88.44 115 TRP A CA 1
ATOM 856 C C . TRP A 1 115 ? -6.543 1.967 -20.629 1.00 88.44 115 TRP A C 1
ATOM 858 O O . TRP A 1 115 ? -7.616 2.219 -20.092 1.00 88.44 115 TRP A O 1
ATOM 868 N N . GLY A 1 116 ? -5.524 2.823 -20.579 1.00 90.06 116 GLY A N 1
ATOM 869 C CA . GLY A 1 116 ? -5.606 4.114 -19.899 1.00 90.06 116 GLY A CA 1
ATOM 870 C C . GLY A 1 116 ? -6.613 5.078 -20.534 1.00 90.06 116 GLY A C 1
ATOM 871 O O . GLY A 1 116 ? -7.032 6.045 -19.898 1.00 90.06 116 GLY A O 1
ATOM 872 N N . ARG A 1 117 ? -7.013 4.853 -21.792 1.00 91.62 117 ARG A N 1
ATOM 873 C CA . ARG A 1 117 ? -8.039 5.646 -22.490 1.00 91.62 117 ARG A CA 1
ATOM 874 C C . ARG A 1 117 ? -9.442 5.047 -22.425 1.00 91.62 117 ARG A C 1
ATOM 876 O O . ARG A 1 117 ? -10.354 5.681 -22.947 1.00 91.62 117 ARG A O 1
ATOM 883 N N . GLN A 1 118 ? -9.628 3.885 -21.799 1.00 90.88 118 GLN A N 1
ATOM 884 C CA . GLN A 1 118 ? -10.965 3.318 -21.654 1.00 90.88 118 GLN A CA 1
ATOM 885 C C . GLN A 1 118 ? -11.849 4.219 -20.776 1.00 90.88 118 GLN A C 1
ATOM 887 O O . GLN A 1 118 ? -11.374 4.716 -19.746 1.00 90.88 118 GLN A O 1
ATOM 892 N N . PRO A 1 119 ? -13.120 4.437 -21.167 1.00 78.69 119 PRO A N 1
ATOM 893 C CA . PRO A 1 119 ? -14.122 5.021 -20.281 1.00 78.69 119 PRO A CA 1
ATOM 894 C C . PRO A 1 119 ? -14.196 4.211 -18.978 1.00 78.69 119 PRO A C 1
ATOM 896 O O . PRO A 1 119 ? -13.960 3.006 -18.986 1.00 78.69 119 PRO A O 1
ATOM 899 N N . ASP A 1 120 ? -14.456 4.874 -17.853 1.00 83.25 120 ASP A N 1
ATOM 900 C CA . ASP A 1 120 ? -14.633 4.255 -16.524 1.00 83.25 120 ASP A CA 1
ATOM 901 C C . ASP A 1 120 ? -13.404 3.585 -15.881 1.00 83.25 120 ASP A C 1
ATOM 903 O O . ASP A 1 120 ? -13.489 3.048 -14.777 1.00 83.25 120 ASP A O 1
ATOM 907 N N . ALA A 1 121 ? -12.212 3.701 -16.476 1.00 79.88 121 ALA A N 1
ATOM 908 C CA . ALA A 1 121 ? -10.987 3.129 -15.904 1.00 79.88 121 ALA A CA 1
ATOM 909 C C . ALA A 1 121 ? -10.536 3.785 -14.571 1.00 79.88 121 ALA A C 1
ATOM 911 O O . ALA A 1 121 ? -9.637 3.274 -13.896 1.00 79.88 121 ALA A O 1
ATOM 912 N N . GLY A 1 122 ? -11.130 4.917 -14.171 1.00 88.81 122 GLY A N 1
ATOM 913 C CA . GLY A 1 122 ? -10.885 5.577 -12.883 1.00 88.81 122 GLY A CA 1
ATOM 914 C C . GLY A 1 122 ? -9.401 5.858 -12.594 1.00 88.81 122 GLY A C 1
ATOM 915 O O . GLY A 1 122 ? -8.637 6.256 -13.476 1.00 88.81 122 GLY A O 1
ATOM 916 N N . LEU A 1 123 ? -8.973 5.628 -11.346 1.00 89.75 123 LEU A N 1
ATOM 917 C CA . LEU A 1 123 ? -7.573 5.793 -10.919 1.00 89.75 123 LEU A CA 1
ATOM 918 C C . LEU A 1 123 ? -6.611 4.811 -11.602 1.00 89.75 123 LEU A C 1
ATOM 920 O O . LEU A 1 123 ? -5.440 5.139 -11.788 1.00 89.75 123 LEU A O 1
ATOM 924 N N . LEU A 1 124 ? -7.095 3.629 -12.000 1.00 90.31 124 LEU A N 1
ATOM 925 C CA . LEU A 1 124 ? -6.296 2.672 -12.762 1.00 90.31 124 LEU A CA 1
ATOM 926 C C . LEU A 1 124 ? -5.952 3.242 -14.142 1.00 90.31 124 LEU A C 1
ATOM 928 O O . LEU A 1 124 ? -4.790 3.226 -14.540 1.00 90.31 124 LEU A O 1
ATOM 932 N N . GLY A 1 125 ? -6.937 3.820 -14.832 1.00 92.56 125 GLY A N 1
ATOM 933 C CA . GLY A 1 125 ? -6.731 4.475 -16.122 1.00 92.56 125 GLY A CA 1
ATOM 934 C C . GLY A 1 125 ? -5.773 5.663 -16.036 1.00 92.56 125 GLY A C 1
ATOM 935 O O . GLY A 1 125 ? -4.889 5.804 -16.879 1.00 92.56 125 GLY A O 1
ATOM 936 N N . GLN A 1 126 ? -5.891 6.485 -14.988 1.00 93.25 126 GLN A N 1
ATOM 937 C CA . GLN A 1 126 ? -4.952 7.585 -14.735 1.00 93.25 126 GLN A CA 1
ATOM 938 C C . GLN A 1 126 ? -3.526 7.077 -14.491 1.00 93.25 126 GLN A C 1
ATOM 940 O O . GLN A 1 126 ? -2.584 7.607 -15.078 1.00 93.25 126 GLN A O 1
ATOM 945 N N . GLY A 1 127 ? -3.370 6.022 -13.685 1.00 94.00 127 GLY A N 1
ATOM 946 C CA . GLY A 1 127 ? -2.074 5.392 -13.443 1.00 94.00 127 GLY A CA 1
ATOM 947 C C . GLY A 1 127 ? -1.432 4.891 -14.737 1.00 94.00 127 GLY A C 1
ATOM 948 O O . GLY A 1 127 ? -0.298 5.249 -15.048 1.00 94.00 127 GLY A O 1
ATOM 949 N N . LEU A 1 128 ? -2.201 4.172 -15.559 1.00 93.88 128 LEU A N 1
ATOM 950 C CA . LEU A 1 128 ? -1.749 3.691 -16.866 1.00 93.88 128 LEU A CA 1
ATOM 951 C C . LEU A 1 128 ? -1.362 4.830 -17.815 1.00 93.88 128 LEU A C 1
ATOM 953 O O . LEU A 1 128 ? -0.380 4.700 -18.536 1.00 93.88 128 LEU A O 1
ATOM 957 N N . ARG A 1 129 ? -2.064 5.969 -17.802 1.00 94.94 129 ARG A N 1
ATOM 958 C CA . ARG A 1 129 ? -1.670 7.147 -18.598 1.00 94.94 129 ARG A CA 1
ATOM 959 C C . ARG A 1 129 ? -0.324 7.715 -18.156 1.00 94.94 129 ARG A C 1
ATOM 961 O O . ARG A 1 129 ? 0.514 7.984 -19.009 1.00 94.94 129 ARG A O 1
ATOM 968 N N . PHE A 1 130 ? -0.091 7.862 -16.851 1.00 95.88 130 PHE A N 1
ATOM 969 C CA . PHE A 1 130 ? 1.207 8.313 -16.336 1.00 95.88 130 PHE A CA 1
ATOM 970 C C . PHE A 1 130 ? 2.327 7.329 -16.680 1.00 95.88 130 PHE A C 1
ATOM 972 O O . PHE A 1 130 ? 3.379 7.750 -17.159 1.00 95.88 130 PHE A O 1
ATOM 979 N N . THR A 1 131 ? 2.087 6.024 -16.531 1.00 94.50 131 THR A N 1
ATOM 980 C CA . THR A 1 131 ? 3.042 5.003 -16.974 1.00 94.50 131 THR A CA 1
ATOM 981 C C . THR A 1 131 ? 3.285 5.091 -18.480 1.00 94.50 131 THR A C 1
ATOM 983 O O . THR A 1 131 ? 4.438 5.064 -18.892 1.00 94.50 131 THR A O 1
ATOM 986 N N . GLY A 1 132 ? 2.242 5.292 -19.291 1.00 94.62 132 GLY A N 1
ATOM 987 C CA . GLY A 1 132 ? 2.342 5.473 -20.742 1.00 94.62 132 GLY A CA 1
ATOM 988 C C . GLY A 1 132 ? 3.146 6.710 -21.154 1.00 94.62 132 GLY A C 1
ATOM 989 O O . GLY A 1 132 ? 3.936 6.640 -22.094 1.00 94.62 132 GLY A O 1
ATOM 990 N N . ILE A 1 133 ? 3.008 7.831 -20.435 1.00 96.50 133 ILE A N 1
ATOM 991 C CA . ILE A 1 133 ? 3.860 9.020 -20.612 1.00 96.50 133 ILE A CA 1
ATOM 992 C C . ILE A 1 133 ? 5.315 8.655 -20.308 1.00 96.50 133 ILE A C 1
ATOM 994 O O . ILE A 1 133 ? 6.196 8.906 -21.126 1.00 96.50 133 ILE A O 1
ATOM 998 N N . GLY A 1 134 ? 5.565 8.008 -19.169 1.00 95.44 134 GLY A N 1
ATOM 999 C CA . GLY A 1 134 ? 6.914 7.627 -18.764 1.00 95.44 134 GLY A CA 1
ATOM 1000 C C . GLY A 1 134 ? 7.584 6.646 -19.729 1.00 95.44 134 GLY A C 1
ATOM 1001 O O . GLY A 1 134 ? 8.744 6.841 -20.084 1.00 95.44 134 GLY A O 1
ATOM 1002 N N . THR A 1 135 ? 6.863 5.643 -20.237 1.00 93.69 135 THR A N 1
ATOM 1003 C CA . THR A 1 135 ? 7.399 4.712 -21.243 1.00 93.69 135 THR A CA 1
ATOM 1004 C C . THR A 1 135 ? 7.619 5.386 -22.597 1.00 93.69 135 THR A C 1
ATOM 1006 O O . THR A 1 135 ? 8.580 5.046 -23.283 1.00 93.69 135 THR A O 1
ATOM 1009 N N . THR A 1 136 ? 6.804 6.384 -22.958 1.00 95.44 136 THR A N 1
ATOM 1010 C CA . THR A 1 136 ? 7.019 7.204 -24.164 1.00 95.44 136 THR A CA 1
ATOM 1011 C C . THR A 1 136 ? 8.301 8.033 -24.038 1.00 95.44 136 THR A C 1
ATOM 1013 O O . THR A 1 136 ? 9.117 8.035 -24.954 1.00 95.44 136 THR A O 1
ATOM 1016 N N . ILE A 1 137 ? 8.535 8.673 -22.886 1.00 95.06 137 ILE A N 1
ATOM 1017 C CA . ILE A 1 137 ? 9.790 9.395 -22.611 1.00 95.06 137 ILE A CA 1
ATOM 1018 C C . ILE A 1 137 ? 10.983 8.428 -22.623 1.00 95.06 137 ILE A C 1
ATOM 1020 O O . ILE A 1 137 ? 12.019 8.728 -23.215 1.00 95.06 137 ILE A O 1
ATOM 1024 N N . GLY A 1 138 ? 10.833 7.242 -22.026 1.00 90.38 138 GLY A N 1
ATOM 1025 C CA . GLY A 1 138 ? 11.852 6.191 -22.058 1.00 90.38 138 GLY A CA 1
ATOM 1026 C C . GLY A 1 138 ? 12.178 5.718 -23.479 1.00 90.38 138 GLY A C 1
ATOM 1027 O O . GLY A 1 138 ? 13.330 5.417 -23.783 1.00 90.38 138 GLY A O 1
ATOM 1028 N N . MET A 1 139 ? 11.190 5.692 -24.376 1.00 90.75 139 MET A N 1
ATOM 1029 C CA . MET A 1 139 ? 11.406 5.389 -25.790 1.00 90.75 139 MET A CA 1
ATOM 1030 C C . MET A 1 139 ? 12.218 6.495 -26.471 1.00 90.75 139 MET A C 1
ATOM 1032 O O . MET A 1 139 ? 13.172 6.192 -27.184 1.00 90.75 139 MET A O 1
ATOM 1036 N N . THR A 1 140 ? 11.911 7.766 -26.192 1.00 91.62 140 THR A N 1
ATOM 1037 C CA . THR A 1 140 ? 12.719 8.906 -26.654 1.00 91.62 140 THR A CA 1
ATOM 1038 C C . THR A 1 140 ? 14.159 8.814 -26.148 1.00 91.62 140 THR A C 1
ATOM 1040 O O . THR A 1 140 ? 15.085 9.045 -26.919 1.00 91.62 140 THR A O 1
ATOM 1043 N N . TYR A 1 141 ? 14.367 8.410 -24.890 1.00 89.00 141 TYR A N 1
ATOM 1044 C CA . TYR A 1 141 ? 15.698 8.128 -24.344 1.00 89.00 141 TYR A CA 1
ATOM 1045 C C . TYR A 1 141 ? 16.426 7.026 -25.123 1.00 89.00 141 TYR A C 1
ATOM 1047 O O . TYR A 1 141 ? 17.575 7.214 -25.512 1.00 89.00 141 TYR A O 1
ATOM 1055 N N . ALA A 1 142 ? 15.764 5.896 -25.390 1.00 85.31 142 ALA A N 1
ATOM 1056 C CA . ALA A 1 142 ? 16.368 4.791 -26.131 1.00 85.31 142 ALA A CA 1
ATOM 1057 C C . ALA A 1 142 ? 16.761 5.206 -27.560 1.00 85.31 142 ALA A C 1
ATOM 1059 O O . ALA A 1 142 ? 17.868 4.907 -28.003 1.00 85.31 142 ALA A O 1
ATOM 1060 N N . VAL A 1 143 ? 15.888 5.945 -28.256 1.00 88.31 143 VAL A N 1
ATOM 1061 C CA . VAL A 1 143 ? 16.168 6.493 -29.594 1.00 88.31 143 VAL A CA 1
ATOM 1062 C C . VAL A 1 143 ? 17.331 7.478 -29.551 1.00 88.31 143 VAL A C 1
ATOM 1064 O O . VAL A 1 143 ? 18.250 7.355 -30.356 1.00 88.31 143 VAL A O 1
ATOM 1067 N N . HIS A 1 144 ? 17.322 8.415 -28.598 1.00 87.69 144 HIS A N 1
ATOM 1068 C CA . HIS A 1 144 ? 18.421 9.356 -28.391 1.00 87.69 144 HIS A CA 1
ATOM 1069 C C . HIS A 1 144 ? 19.740 8.606 -28.199 1.00 87.69 144 HIS A C 1
ATOM 1071 O O . HIS A 1 144 ? 20.713 8.885 -28.891 1.00 87.69 144 HIS A O 1
ATOM 1077 N N . ARG A 1 145 ? 19.753 7.591 -27.332 1.00 82.12 145 ARG A N 1
ATOM 1078 C CA . ARG A 1 145 ? 20.956 6.821 -27.030 1.00 82.12 145 ARG A CA 1
ATOM 1079 C C . ARG A 1 145 ? 21.487 6.048 -28.235 1.00 82.12 145 ARG A C 1
ATOM 1081 O O . ARG A 1 145 ? 22.684 6.104 -28.495 1.00 82.12 145 ARG A O 1
ATOM 1088 N N . ILE A 1 146 ? 20.616 5.372 -28.990 1.00 80.44 146 ILE A N 1
ATOM 1089 C CA . ILE A 1 146 ? 21.010 4.690 -30.234 1.00 80.44 146 ILE A CA 1
ATOM 1090 C C . ILE A 1 146 ? 21.588 5.700 -31.226 1.00 80.44 146 ILE A C 1
ATOM 1092 O O . ILE A 1 146 ? 22.640 5.441 -31.802 1.00 80.44 146 ILE A O 1
ATOM 1096 N N . ALA A 1 147 ? 20.933 6.851 -31.404 1.00 84.81 147 ALA A N 1
ATOM 1097 C CA . ALA A 1 147 ? 21.401 7.883 -32.321 1.00 84.81 147 ALA A CA 1
ATOM 1098 C C . ALA A 1 147 ? 22.812 8.364 -31.953 1.00 84.81 147 ALA A C 1
ATOM 1100 O O . ALA A 1 147 ? 23.663 8.426 -32.834 1.00 84.81 147 ALA A O 1
ATOM 1101 N N . MET A 1 148 ? 23.087 8.621 -30.669 1.00 82.56 148 MET A N 1
ATOM 1102 C CA . MET A 1 148 ? 24.420 9.051 -30.222 1.00 82.56 148 MET A CA 1
ATOM 1103 C C . MET A 1 148 ? 25.484 7.982 -30.425 1.00 82.56 148 MET A C 1
ATOM 1105 O O . MET A 1 148 ? 26.560 8.294 -30.924 1.00 82.56 148 MET A O 1
ATOM 1109 N N . VAL A 1 149 ? 25.176 6.720 -30.113 1.00 75.62 149 VAL A N 1
ATOM 1110 C CA . VAL A 1 149 ? 26.100 5.597 -30.338 1.00 75.62 149 VAL A CA 1
ATOM 1111 C C . VAL A 1 149 ? 26.430 5.456 -31.827 1.00 75.62 149 VAL A C 1
ATOM 1113 O O . VAL A 1 149 ? 27.595 5.323 -32.188 1.00 75.62 149 VAL A O 1
ATOM 1116 N N . VAL A 1 150 ? 25.422 5.529 -32.702 1.00 78.00 150 VAL A N 1
ATOM 1117 C CA . VAL A 1 150 ? 25.610 5.436 -34.158 1.00 78.00 150 VAL A CA 1
ATOM 1118 C C . VAL A 1 150 ? 26.406 6.626 -34.693 1.00 78.00 150 VAL A C 1
ATOM 1120 O O . VAL A 1 150 ? 27.335 6.435 -35.470 1.00 78.00 150 VAL A O 1
ATOM 1123 N N . LEU A 1 151 ? 26.078 7.848 -34.271 1.00 82.62 151 LEU A N 1
ATOM 1124 C CA . LEU A 1 151 ? 26.800 9.055 -34.679 1.00 82.62 151 LEU A CA 1
ATOM 1125 C C . LEU A 1 151 ? 28.264 9.004 -34.238 1.00 82.62 151 LEU A C 1
ATOM 1127 O O . LEU A 1 151 ? 29.143 9.261 -35.056 1.00 82.62 151 LEU A O 1
ATOM 1131 N N . HIS A 1 152 ? 28.522 8.587 -32.996 1.00 78.00 152 HIS A N 1
ATOM 1132 C CA . HIS A 1 152 ? 29.873 8.418 -32.472 1.00 78.00 152 HIS A CA 1
ATOM 1133 C C . HIS A 1 152 ? 30.662 7.360 -33.253 1.00 78.00 152 HIS A C 1
ATOM 1135 O O . HIS A 1 152 ? 31.804 7.607 -33.631 1.00 78.00 152 HIS A O 1
ATOM 1141 N N . TYR A 1 153 ? 30.036 6.221 -33.572 1.00 72.56 153 TYR A N 1
ATOM 1142 C CA . TYR A 1 153 ? 30.637 5.180 -34.411 1.00 72.56 153 TYR A CA 1
ATOM 1143 C C . TYR A 1 153 ? 30.993 5.686 -35.819 1.00 72.56 153 TYR A C 1
ATOM 1145 O O . TYR A 1 153 ? 32.021 5.312 -36.376 1.00 72.56 153 TYR A O 1
ATOM 1153 N N . LEU A 1 154 ? 30.175 6.580 -36.383 1.00 81.81 154 LEU A N 1
ATOM 1154 C CA . LEU A 1 154 ? 30.432 7.243 -37.665 1.00 81.81 154 LEU A CA 1
ATOM 1155 C C . LEU A 1 154 ? 31.451 8.399 -37.570 1.00 81.81 154 LEU A C 1
ATOM 1157 O O . LEU A 1 154 ? 31.726 9.047 -38.578 1.00 81.81 154 LEU A O 1
ATOM 1161 N N . GLY A 1 155 ? 32.006 8.674 -36.385 1.00 82.06 155 GLY A N 1
ATOM 1162 C CA . GLY A 1 155 ? 32.982 9.742 -36.152 1.00 82.06 155 GLY A CA 1
ATOM 1163 C C . GLY A 1 155 ? 32.376 11.132 -35.927 1.00 82.06 155 GLY A C 1
ATOM 1164 O O . GLY A 1 155 ? 33.115 12.113 -35.862 1.00 82.06 155 GLY A O 1
ATOM 1165 N N . TYR A 1 156 ? 31.052 11.243 -35.787 1.00 83.62 156 TYR A N 1
ATOM 1166 C CA . TYR A 1 156 ? 30.362 12.503 -35.512 1.00 83.62 156 TYR A CA 1
ATOM 1167 C C . TYR A 1 156 ? 30.083 12.679 -34.014 1.00 83.62 156 TYR A C 1
ATOM 1169 O O . TYR A 1 156 ? 29.473 11.830 -33.368 1.00 83.62 156 TYR A O 1
ATOM 1177 N N . THR A 1 157 ? 30.446 13.839 -33.467 1.00 82.50 157 THR A N 1
ATOM 1178 C CA . THR A 1 157 ? 30.177 14.232 -32.073 1.00 82.50 157 THR A CA 1
ATOM 1179 C C . THR A 1 157 ? 29.364 15.533 -32.038 1.00 82.50 157 THR A C 1
ATOM 1181 O O . THR A 1 157 ? 29.903 16.611 -31.796 1.00 82.50 157 THR A O 1
ATOM 1184 N N . PRO A 1 158 ? 28.047 15.478 -32.321 1.00 81.38 158 PRO A N 1
ATOM 1185 C CA . PRO A 1 158 ? 27.243 16.683 -32.544 1.00 81.38 158 PRO A CA 1
ATOM 1186 C C . PRO A 1 158 ? 26.976 17.511 -31.282 1.00 81.38 158 PRO A C 1
ATOM 1188 O O . PRO A 1 158 ? 26.607 18.677 -31.394 1.00 81.38 158 PRO A O 1
ATOM 1191 N N . ILE A 1 159 ? 27.128 16.931 -30.087 1.00 86.00 159 ILE A N 1
ATOM 1192 C CA . ILE A 1 159 ? 26.969 17.639 -28.811 1.00 86.00 159 ILE A CA 1
ATOM 1193 C C . ILE A 1 159 ? 28.096 17.278 -27.847 1.00 86.00 159 ILE A C 1
ATOM 1195 O O . ILE A 1 159 ? 28.722 16.225 -27.965 1.00 86.00 159 ILE A O 1
ATOM 1199 N N . SER A 1 160 ? 28.335 18.152 -26.866 1.00 85.50 160 SER A N 1
ATOM 1200 C CA . SER A 1 160 ? 29.342 17.899 -25.835 1.00 85.50 160 SER A CA 1
ATOM 1201 C C . SER A 1 160 ? 28.939 16.715 -24.933 1.00 85.50 160 SER A C 1
ATOM 1203 O O . SER A 1 160 ? 27.748 16.573 -24.629 1.00 85.50 160 SER A O 1
ATOM 1205 N N . PRO A 1 161 ? 29.899 15.914 -24.425 1.00 79.06 161 PRO A N 1
ATOM 1206 C CA . PRO A 1 161 ? 29.608 14.788 -23.530 1.00 79.06 161 PRO A CA 1
ATOM 1207 C C . PRO A 1 161 ? 28.807 15.185 -22.279 1.00 79.06 161 PRO A C 1
ATOM 1209 O O . PRO A 1 161 ? 27.930 14.449 -21.831 1.00 79.06 161 PRO A O 1
ATOM 1212 N N . GLY A 1 162 ? 29.056 16.382 -21.731 1.00 82.31 162 GLY A N 1
ATOM 1213 C CA . GLY A 1 162 ? 28.306 16.901 -20.583 1.00 82.31 162 GLY A CA 1
ATOM 1214 C C . GLY A 1 162 ? 26.840 17.198 -20.915 1.00 82.31 162 GLY A C 1
ATOM 1215 O O . GLY A 1 162 ? 25.947 16.891 -20.125 1.00 82.31 162 GLY A O 1
ATOM 1216 N N . THR A 1 163 ? 26.575 17.746 -22.104 1.00 86.31 163 THR A N 1
ATOM 1217 C CA . THR A 1 163 ? 25.210 17.996 -22.589 1.00 86.31 163 THR A CA 1
ATOM 1218 C C . THR A 1 163 ? 24.472 16.689 -22.876 1.00 86.31 163 THR A C 1
ATOM 1220 O O . THR A 1 163 ? 23.318 16.550 -22.473 1.00 86.31 163 THR A O 1
ATOM 1223 N N . GLU A 1 164 ? 25.132 15.716 -23.514 1.00 84.44 164 GLU A N 1
ATOM 1224 C CA . GLU A 1 164 ? 24.566 14.381 -23.757 1.00 84.44 164 GLU A CA 1
ATOM 1225 C C . GLU A 1 164 ? 24.159 13.706 -22.448 1.00 84.44 164 GLU A C 1
ATOM 1227 O O . GLU A 1 164 ? 23.028 13.232 -22.305 1.00 84.44 164 GLU A O 1
ATOM 1232 N N . GLN A 1 165 ? 25.059 13.721 -21.464 1.00 83.25 165 GLN A N 1
ATOM 1233 C CA . GLN A 1 165 ? 24.802 13.132 -20.160 1.00 83.25 165 GLN A CA 1
ATOM 1234 C C . GLN A 1 165 ? 23.639 13.830 -19.445 1.00 83.25 165 GLN A C 1
ATOM 1236 O O . GLN A 1 165 ? 22.811 13.161 -18.822 1.00 83.25 165 GLN A O 1
ATOM 1241 N N . GLY A 1 166 ? 23.539 15.158 -19.555 1.00 88.25 166 GLY A N 1
ATOM 1242 C CA . GLY A 1 166 ? 22.430 15.938 -19.005 1.00 88.25 166 GLY A CA 1
ATOM 1243 C C . GLY A 1 166 ? 21.079 15.564 -19.623 1.00 88.25 166 GLY A C 1
ATOM 1244 O O . GLY A 1 166 ? 20.133 15.270 -18.891 1.00 88.25 166 GLY A O 1
ATOM 1245 N N . ILE A 1 167 ? 20.998 15.503 -20.957 1.00 90.12 167 ILE A N 1
ATOM 1246 C CA . ILE A 1 167 ? 19.779 15.108 -21.688 1.00 90.12 167 ILE A CA 1
ATOM 1247 C C . ILE A 1 167 ? 19.386 13.672 -21.333 1.00 90.12 167 ILE A C 1
ATOM 1249 O O . ILE A 1 167 ? 18.235 13.411 -20.979 1.00 90.12 167 ILE A O 1
ATOM 1253 N N . SER A 1 168 ? 20.351 12.751 -21.365 1.00 87.12 168 SER A N 1
ATOM 1254 C CA . SER A 1 168 ? 20.149 11.346 -21.005 1.00 87.12 168 SER A CA 1
ATOM 1255 C C . SER A 1 168 ? 19.634 11.192 -19.574 1.00 87.12 168 SER A C 1
ATOM 1257 O O . SER A 1 168 ? 18.668 10.465 -19.339 1.00 87.12 168 SER A O 1
ATOM 1259 N N . SER A 1 169 ? 20.224 11.919 -18.622 1.00 88.81 169 SER A N 1
ATOM 1260 C CA . SER A 1 169 ? 19.811 11.897 -17.214 1.00 88.81 169 SER A CA 1
ATOM 1261 C C . SER A 1 169 ? 18.409 12.473 -17.020 1.00 88.81 169 SER A C 1
ATOM 1263 O O . SER A 1 169 ? 17.617 11.912 -16.263 1.00 88.81 169 SER A O 1
ATOM 1265 N N . LEU A 1 170 ? 18.071 13.557 -17.724 1.00 94.19 170 LEU A N 1
ATOM 1266 C CA . LEU A 1 170 ? 16.750 14.178 -17.657 1.00 94.19 170 LEU A CA 1
ATOM 1267 C C . LEU A 1 170 ? 15.664 13.265 -18.234 1.00 94.19 170 LEU A C 1
ATOM 1269 O O . LEU A 1 170 ? 14.626 13.070 -17.598 1.00 94.19 170 LEU A O 1
ATOM 1273 N N . LEU A 1 171 ? 15.895 12.683 -19.414 1.00 92.19 171 LEU A N 1
ATOM 1274 C CA . LEU A 1 171 ? 14.948 11.763 -20.046 1.00 92.19 171 LEU A CA 1
ATOM 1275 C C . LEU A 1 171 ? 14.749 10.508 -19.191 1.00 92.19 171 LEU A C 1
ATOM 1277 O O . LEU A 1 171 ? 13.615 10.121 -18.919 1.00 92.19 171 LEU A O 1
ATOM 1281 N N . LEU A 1 172 ? 15.838 9.904 -18.710 1.00 89.25 172 LEU A N 1
ATOM 1282 C CA . LEU A 1 172 ? 15.759 8.717 -17.863 1.00 89.25 172 LEU A CA 1
ATOM 1283 C C . LEU A 1 172 ? 15.066 9.024 -16.528 1.00 89.25 172 LEU A C 1
ATOM 1285 O O . LEU A 1 172 ? 14.159 8.298 -16.122 1.00 89.25 172 LEU A O 1
ATOM 1289 N N . GLY A 1 173 ? 15.455 10.109 -15.855 1.00 91.00 173 GLY A N 1
ATOM 1290 C CA . GLY A 1 173 ? 14.879 10.514 -14.574 1.00 91.00 173 GLY A CA 1
ATOM 1291 C C . GLY A 1 173 ? 13.387 10.826 -14.679 1.00 91.00 173 GLY A C 1
ATOM 1292 O O . GLY A 1 173 ? 12.593 10.320 -13.888 1.00 91.00 173 GLY A O 1
ATOM 1293 N N . SER A 1 174 ? 12.983 11.595 -15.693 1.00 95.44 174 SER A N 1
ATOM 1294 C CA . SER A 1 174 ? 11.567 11.903 -15.929 1.00 95.44 174 SER A CA 1
ATOM 1295 C C . SER A 1 174 ? 10.756 10.654 -16.287 1.00 95.44 174 SER A C 1
ATOM 1297 O O . SER A 1 174 ? 9.691 10.448 -15.704 1.00 95.44 174 SER A O 1
ATOM 1299 N N . ALA A 1 175 ? 11.271 9.770 -17.151 1.00 93.81 175 ALA A N 1
ATOM 1300 C CA . ALA A 1 175 ? 10.631 8.490 -17.458 1.00 93.81 175 ALA A CA 1
ATOM 1301 C C . ALA A 1 175 ? 10.375 7.660 -16.189 1.00 93.81 175 ALA A C 1
ATOM 1303 O O . ALA A 1 175 ? 9.255 7.193 -15.970 1.00 93.81 175 ALA A O 1
ATOM 1304 N N . LEU A 1 176 ? 11.384 7.528 -15.321 1.00 92.88 176 LEU A N 1
ATOM 1305 C CA . LEU A 1 176 ? 11.276 6.790 -14.061 1.00 92.88 176 LEU A CA 1
ATOM 1306 C C . LEU A 1 176 ? 10.249 7.408 -13.112 1.00 92.88 176 LEU A C 1
ATOM 1308 O O . LEU A 1 176 ? 9.438 6.679 -12.545 1.00 92.88 176 LEU A O 1
ATOM 1312 N N . ILE A 1 177 ? 10.244 8.735 -12.971 1.00 96.31 177 ILE A N 1
ATOM 1313 C CA . ILE A 1 177 ? 9.275 9.455 -12.136 1.00 96.31 177 ILE A CA 1
ATOM 1314 C C . ILE A 1 177 ? 7.847 9.161 -12.608 1.00 96.31 177 ILE A C 1
ATOM 1316 O O . ILE A 1 177 ? 7.003 8.752 -11.809 1.00 96.31 177 ILE A O 1
ATOM 1320 N N . PHE A 1 178 ? 7.577 9.300 -13.906 1.00 96.25 178 PHE A N 1
ATOM 1321 C CA . PHE A 1 178 ? 6.251 9.047 -14.470 1.00 96.25 178 PHE A CA 1
ATOM 1322 C C . PHE A 1 178 ? 5.816 7.581 -14.342 1.00 96.25 178 PHE A C 1
ATOM 1324 O O . PHE A 1 178 ? 4.674 7.313 -13.964 1.00 96.25 178 PHE A O 1
ATOM 1331 N N . ILE A 1 179 ? 6.721 6.628 -14.588 1.00 93.38 179 ILE A N 1
ATOM 1332 C CA . ILE A 1 179 ? 6.449 5.193 -14.403 1.00 93.38 179 ILE A CA 1
ATOM 1333 C C . ILE A 1 179 ? 6.156 4.881 -12.929 1.00 93.38 179 ILE A C 1
ATOM 1335 O O . ILE A 1 179 ? 5.206 4.152 -12.631 1.00 93.38 179 ILE A O 1
ATOM 1339 N N . MET A 1 180 ? 6.926 5.450 -11.998 1.00 93.94 180 MET A N 1
ATOM 1340 C CA . MET A 1 180 ? 6.745 5.258 -10.558 1.00 93.94 180 MET A CA 1
ATOM 1341 C C . MET A 1 180 ? 5.402 5.821 -10.081 1.00 93.94 180 MET A C 1
ATOM 1343 O O . MET A 1 180 ? 4.635 5.115 -9.423 1.00 93.94 180 MET A O 1
ATOM 1347 N N . PHE A 1 181 ? 5.072 7.061 -10.449 1.00 93.25 181 PHE A N 1
ATOM 1348 C CA . PHE A 1 181 ? 3.779 7.654 -10.108 1.00 93.25 181 PHE A CA 1
ATOM 1349 C C . PHE A 1 181 ? 2.620 6.867 -10.727 1.00 93.25 181 PHE A C 1
ATOM 1351 O O . PHE A 1 181 ? 1.666 6.527 -10.025 1.00 93.25 181 PHE A O 1
ATOM 1358 N N . GLY A 1 182 ? 2.725 6.511 -12.009 1.00 93.31 182 GLY A N 1
ATOM 1359 C CA . GLY A 1 182 ? 1.683 5.774 -12.718 1.00 93.31 182 GLY A CA 1
ATOM 1360 C C . GLY A 1 182 ? 1.422 4.373 -12.166 1.00 93.31 182 GLY A C 1
ATOM 1361 O O . GLY A 1 182 ? 0.269 3.966 -12.043 1.00 93.31 182 GLY A O 1
ATOM 1362 N N . SER A 1 183 ? 2.468 3.662 -11.739 1.00 89.75 183 SER A N 1
ATOM 1363 C CA . SER A 1 183 ? 2.336 2.330 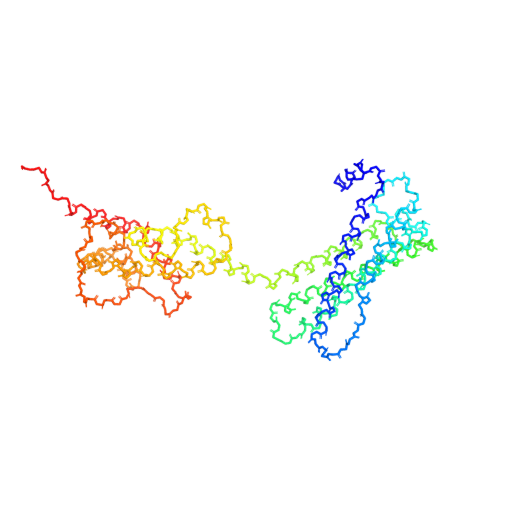-11.127 1.00 89.75 183 SER A CA 1
ATOM 1364 C C . SER A 1 183 ? 1.842 2.369 -9.676 1.00 89.75 183 SER A C 1
ATOM 1366 O O . SER A 1 183 ? 1.198 1.423 -9.220 1.00 89.75 183 SER A O 1
ATOM 1368 N N . THR A 1 184 ? 2.082 3.466 -8.953 1.00 91.25 184 THR A N 1
ATOM 1369 C CA . THR A 1 184 ? 1.686 3.608 -7.541 1.00 91.25 184 THR A CA 1
ATOM 1370 C C . THR A 1 184 ? 0.238 4.077 -7.385 1.00 91.25 184 THR A C 1
ATOM 1372 O O . THR A 1 184 ? -0.466 3.651 -6.464 1.00 91.25 184 THR A O 1
ATOM 1375 N N . LEU A 1 185 ? -0.239 4.934 -8.292 1.00 91.06 185 LEU A N 1
ATOM 1376 C CA . LEU A 1 185 ? -1.554 5.574 -8.193 1.00 91.06 185 LEU A CA 1
ATOM 1377 C C . LEU A 1 185 ? -2.733 4.583 -8.049 1.00 91.06 185 LEU A C 1
ATOM 1379 O O . LEU A 1 185 ? -3.568 4.798 -7.165 1.00 91.06 185 LEU A O 1
ATOM 1383 N N . PRO A 1 186 ? -2.808 3.465 -8.803 1.00 87.19 186 PRO A N 1
ATOM 1384 C CA . PRO A 1 186 ? -3.904 2.501 -8.670 1.00 87.19 186 PRO A CA 1
ATOM 1385 C C . PRO A 1 186 ? -3.892 1.757 -7.325 1.00 87.19 186 PRO A C 1
ATOM 1387 O O . PRO A 1 186 ? -4.938 1.323 -6.838 1.00 87.19 186 PRO A O 1
ATOM 1390 N N . ALA A 1 187 ? -2.718 1.610 -6.702 1.00 88.56 187 ALA A N 1
ATOM 1391 C CA . ALA A 1 187 ? -2.559 0.927 -5.421 1.00 88.56 187 ALA A CA 1
ATOM 1392 C C . ALA A 1 187 ? -2.917 1.821 -4.222 1.00 88.56 187 ALA A C 1
ATOM 1394 O O . ALA A 1 187 ? -3.282 1.309 -3.158 1.00 88.56 187 ALA A O 1
ATOM 1395 N N . LEU A 1 188 ? -2.863 3.146 -4.390 1.00 90.38 188 LEU A N 1
ATOM 1396 C CA . LEU A 1 188 ? -3.016 4.113 -3.306 1.00 90.38 188 LEU A CA 1
ATOM 1397 C C . LEU A 1 188 ? -4.343 3.974 -2.530 1.00 90.38 188 LEU A C 1
ATOM 1399 O O . LEU A 1 188 ? -4.289 3.886 -1.302 1.00 90.38 188 LEU A O 1
ATOM 1403 N N . PRO A 1 189 ? -5.531 3.852 -3.160 1.00 89.88 189 PRO A N 1
ATOM 1404 C CA . PRO A 1 189 ? -6.781 3.694 -2.412 1.00 89.88 189 PRO A CA 1
ATOM 1405 C C . PRO A 1 189 ? -6.819 2.408 -1.587 1.00 89.88 189 PRO A C 1
ATOM 1407 O O . PRO A 1 189 ? -7.358 2.389 -0.481 1.00 89.88 189 PRO A O 1
ATOM 1410 N N . ARG A 1 190 ? -6.246 1.319 -2.116 1.00 89.50 190 ARG A N 1
ATOM 1411 C CA . ARG A 1 190 ? -6.171 0.034 -1.413 1.00 89.50 190 ARG A CA 1
ATOM 1412 C C . ARG A 1 190 ? -5.231 0.128 -0.215 1.00 89.50 190 ARG A C 1
ATOM 1414 O O . ARG A 1 190 ? -5.582 -0.374 0.848 1.00 89.50 190 ARG A O 1
ATOM 1421 N N . LEU A 1 191 ? -4.089 0.796 -0.373 1.00 91.06 191 LEU A N 1
ATOM 1422 C CA . LEU A 1 191 ? -3.132 1.027 0.705 1.00 91.06 191 LEU A CA 1
ATOM 1423 C C . LEU A 1 191 ? -3.729 1.906 1.810 1.00 91.06 191 LEU A C 1
ATOM 1425 O O . LEU A 1 191 ? -3.633 1.559 2.983 1.00 91.06 191 LEU A O 1
ATOM 1429 N N . LEU A 1 192 ? -4.410 2.995 1.442 1.00 93.25 192 LEU A N 1
ATOM 1430 C CA . LEU A 1 192 ? -5.086 3.879 2.394 1.00 93.25 192 LEU A CA 1
ATOM 1431 C C . LEU A 1 192 ? -6.197 3.152 3.158 1.00 93.25 192 LEU A C 1
ATOM 1433 O O . LEU A 1 192 ? -6.303 3.314 4.372 1.00 93.25 192 LEU A O 1
ATOM 1437 N N . ARG A 1 193 ? -7.009 2.330 2.478 1.00 91.75 193 ARG A N 1
ATOM 1438 C CA . ARG A 1 193 ? -8.021 1.489 3.140 1.00 91.75 193 ARG A CA 1
ATOM 1439 C C . ARG A 1 193 ? -7.381 0.489 4.095 1.00 91.75 193 ARG A C 1
ATOM 1441 O O . ARG A 1 193 ? -7.764 0.441 5.255 1.00 91.75 193 ARG A O 1
ATOM 1448 N N . TRP A 1 194 ? -6.363 -0.239 3.640 1.00 93.94 194 TRP A N 1
ATOM 1449 C CA . TRP A 1 194 ? -5.634 -1.184 4.485 1.00 93.94 194 TRP A CA 1
ATOM 1450 C C . TRP A 1 194 ? -5.034 -0.506 5.723 1.00 93.94 194 TRP A C 1
ATOM 1452 O O . TRP A 1 194 ? -5.163 -1.028 6.826 1.00 93.94 194 TRP A O 1
ATOM 1462 N N . TRP A 1 195 ? -4.433 0.676 5.561 1.00 95.44 195 TRP A N 1
ATOM 1463 C CA . TRP A 1 195 ? -3.860 1.445 6.664 1.00 95.44 195 TRP A CA 1
ATOM 1464 C C . TRP A 1 195 ? -4.923 1.910 7.663 1.00 95.44 195 TRP A C 1
ATOM 1466 O O . TRP A 1 195 ? -4.720 1.824 8.875 1.00 95.44 195 TRP A O 1
ATOM 1476 N N . ARG A 1 196 ? -6.075 2.379 7.167 1.00 94.25 196 ARG A N 1
ATOM 1477 C CA . ARG A 1 196 ? -7.217 2.758 8.011 1.00 94.25 196 ARG A CA 1
ATOM 1478 C C . ARG A 1 196 ? -7.726 1.564 8.813 1.00 94.25 196 ARG A C 1
ATOM 1480 O O . ARG A 1 196 ? -7.819 1.681 10.033 1.00 94.25 196 ARG A O 1
ATOM 1487 N N . ASP A 1 197 ? -7.960 0.431 8.155 1.00 94.31 197 ASP A N 1
ATOM 1488 C CA . ASP A 1 197 ? -8.412 -0.801 8.806 1.00 94.31 197 ASP A CA 1
ATOM 1489 C C . ASP A 1 197 ? -7.388 -1.288 9.839 1.00 94.31 197 ASP A C 1
ATOM 1491 O O . ASP A 1 197 ? -7.749 -1.690 10.941 1.00 94.31 197 ASP A O 1
ATOM 1495 N N . TYR A 1 198 ? -6.095 -1.203 9.517 1.00 95.69 198 TYR A N 1
ATOM 1496 C CA . TYR A 1 198 ? -5.008 -1.597 10.412 1.00 95.69 198 TYR A CA 1
ATOM 1497 C C . TYR A 1 198 ? -4.954 -0.725 11.667 1.00 95.69 198 TYR A C 1
ATOM 1499 O O . TYR A 1 198 ? -4.864 -1.230 12.787 1.00 95.69 198 TYR A O 1
ATOM 1507 N N . ARG A 1 199 ? -5.066 0.593 11.500 1.00 95.31 199 ARG A N 1
ATOM 1508 C CA . ARG A 1 199 ? -5.107 1.527 12.625 1.00 95.31 199 ARG A CA 1
ATOM 1509 C C . ARG A 1 199 ? -6.341 1.299 13.497 1.00 95.31 199 ARG A C 1
ATOM 1511 O O . ARG A 1 199 ? -6.224 1.318 14.720 1.00 95.31 199 ARG A O 1
ATOM 1518 N N . ASP A 1 200 ? -7.506 1.094 12.890 1.00 94.75 200 ASP A N 1
ATOM 1519 C CA . ASP A 1 200 ? -8.755 0.882 13.623 1.00 94.75 200 ASP A CA 1
ATOM 1520 C C . ASP A 1 200 ? -8.744 -0.473 14.356 1.00 94.75 200 ASP A C 1
ATOM 1522 O O . ASP A 1 200 ? -9.142 -0.539 15.519 1.00 94.75 200 ASP A O 1
ATOM 1526 N N . LEU A 1 201 ? -8.154 -1.512 13.753 1.00 94.94 201 LEU A N 1
ATOM 1527 C CA . LEU A 1 201 ? -7.889 -2.803 14.391 1.00 94.94 201 LEU A CA 1
ATOM 1528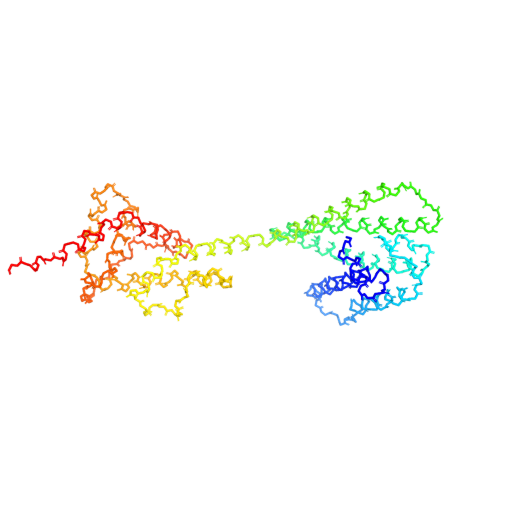 C C . LEU A 1 201 ? -7.045 -2.640 15.662 1.00 94.94 201 LEU A C 1
ATOM 1530 O O . LEU A 1 201 ? -7.416 -3.167 16.712 1.00 94.94 201 LEU A O 1
ATOM 1534 N N . LEU A 1 202 ? -5.927 -1.909 15.579 1.00 94.75 202 LEU A N 1
ATOM 1535 C CA . LEU A 1 202 ? -5.050 -1.665 16.729 1.00 94.75 202 LEU A CA 1
ATOM 1536 C C . LEU A 1 202 ? -5.707 -0.783 17.793 1.00 94.75 202 LEU A C 1
ATOM 1538 O O . LEU A 1 202 ? -5.496 -1.008 18.981 1.00 94.75 202 LEU A O 1
ATOM 1542 N N . ARG A 1 203 ? -6.510 0.206 17.390 1.00 94.25 203 ARG A N 1
ATOM 1543 C CA . ARG A 1 203 ? -7.206 1.101 18.323 1.00 94.25 203 ARG A CA 1
ATOM 1544 C C . ARG A 1 203 ? -8.305 0.388 19.107 1.00 94.25 203 ARG A C 1
ATOM 1546 O O . ARG A 1 203 ? -8.502 0.701 20.272 1.00 94.25 203 ARG A O 1
ATOM 1553 N N . LEU A 1 204 ? -8.999 -0.569 18.492 1.00 95.06 204 LEU A N 1
ATOM 1554 C CA . LEU A 1 204 ? -10.035 -1.366 19.158 1.00 95.06 204 LEU A CA 1
ATOM 1555 C C . LEU A 1 204 ? -9.467 -2.525 19.991 1.00 95.06 204 LEU A C 1
ATOM 1557 O O . LEU A 1 204 ? -10.211 -3.150 20.743 1.00 95.06 204 LEU A O 1
ATOM 1561 N N . TYR A 1 205 ? -8.169 -2.823 19.877 1.00 95.12 205 TYR A N 1
ATOM 1562 C CA . TYR A 1 205 ? -7.541 -3.944 20.577 1.00 95.12 205 TYR A CA 1
ATOM 1563 C C . TYR A 1 205 ? -7.700 -3.894 22.112 1.00 95.12 205 TYR A C 1
ATOM 1565 O O . TYR A 1 205 ? -8.057 -4.931 22.671 1.00 95.12 205 TYR A O 1
ATOM 1573 N N . PRO A 1 206 ? -7.479 -2.762 22.819 1.00 93.88 206 PRO A N 1
ATOM 1574 C CA . PRO A 1 206 ? -7.597 -2.726 24.280 1.00 93.88 206 PRO A CA 1
ATOM 1575 C C . PRO A 1 206 ? -9.016 -3.038 24.764 1.00 93.88 206 PRO A C 1
ATOM 1577 O O . PRO A 1 206 ? -9.187 -3.908 25.618 1.00 93.88 206 PRO A O 1
ATOM 1580 N N . LEU A 1 207 ? -10.027 -2.400 24.159 1.00 94.88 207 LEU A N 1
ATOM 1581 C CA . LEU A 1 207 ? -11.440 -2.656 24.454 1.00 94.88 207 LEU A CA 1
ATOM 1582 C C . LEU A 1 207 ? -11.802 -4.117 24.164 1.00 94.88 207 LEU A C 1
ATOM 1584 O O . LEU A 1 207 ? -12.345 -4.802 25.027 1.00 94.88 207 LEU A O 1
ATOM 1588 N N . TRP A 1 208 ? -11.448 -4.614 22.975 1.00 95.56 208 TRP A N 1
ATOM 1589 C CA . TRP A 1 208 ? -11.688 -6.002 22.584 1.00 95.56 208 TRP A CA 1
ATOM 1590 C C . TRP A 1 208 ? -11.086 -6.988 23.579 1.00 95.56 208 TRP A C 1
ATOM 1592 O O . TRP A 1 208 ? -11.780 -7.883 24.057 1.00 95.56 208 TRP A O 1
ATOM 1602 N N . ARG A 1 209 ? -9.806 -6.821 23.923 1.00 94.56 209 ARG A N 1
ATOM 1603 C CA . ARG A 1 209 ? -9.108 -7.716 24.847 1.00 94.56 209 ARG A CA 1
ATOM 1604 C C . ARG A 1 209 ? -9.805 -7.728 26.202 1.00 94.56 209 ARG A C 1
ATOM 1606 O O . ARG A 1 209 ? -10.136 -8.793 26.702 1.00 94.56 209 ARG A O 1
ATOM 1613 N N . SER A 1 210 ? -10.079 -6.542 26.728 1.00 93.12 210 SER A N 1
ATOM 1614 C CA . SER A 1 210 ? -10.747 -6.310 28.004 1.00 93.12 210 SER A CA 1
ATOM 1615 C C . SER A 1 210 ? -12.119 -6.999 28.110 1.00 93.12 210 SER A C 1
ATOM 1617 O O . SER A 1 210 ? -12.400 -7.698 29.085 1.00 93.12 210 SER A O 1
ATOM 1619 N N . LEU A 1 211 ? -12.971 -6.846 27.092 1.00 93.06 211 LEU A N 1
ATOM 1620 C CA . LEU A 1 211 ? -14.308 -7.449 27.084 1.00 93.06 211 LEU A CA 1
ATOM 1621 C C . LEU A 1 211 ? -14.256 -8.964 26.859 1.00 93.06 211 LEU A C 1
ATOM 1623 O O . LEU A 1 211 ? -14.926 -9.728 27.547 1.00 93.06 211 LEU A O 1
ATOM 1627 N N . THR A 1 212 ? -13.412 -9.425 25.941 1.00 93.25 212 THR A N 1
ATOM 1628 C CA . THR A 1 212 ? -13.310 -10.856 25.625 1.00 93.25 212 THR A CA 1
ATOM 1629 C C . THR A 1 212 ? -12.519 -11.654 26.670 1.00 93.25 212 THR A C 1
ATOM 1631 O O . THR A 1 212 ? -12.620 -12.874 26.708 1.00 93.25 212 THR A O 1
ATOM 1634 N N . GLU A 1 213 ? -11.735 -11.010 27.545 1.00 92.31 213 GLU A N 1
ATOM 1635 C CA . GLU A 1 213 ? -11.179 -11.654 28.751 1.00 92.31 213 GLU A CA 1
ATOM 1636 C C . GLU A 1 213 ? -12.292 -11.960 29.760 1.00 92.31 213 GLU A C 1
ATOM 1638 O O . GLU A 1 213 ? -12.244 -12.980 30.442 1.00 92.31 213 GLU A O 1
ATOM 1643 N N . SER A 1 214 ? -13.325 -11.115 29.801 1.00 89.75 214 SER A N 1
ATOM 1644 C CA . SER A 1 214 ? -14.502 -11.306 30.649 1.00 89.75 214 SER A CA 1
ATOM 1645 C C . SER A 1 214 ? -15.467 -12.366 30.119 1.00 89.75 214 SER A C 1
ATOM 1647 O O . SER A 1 214 ? -16.152 -12.997 30.924 1.00 89.75 214 SER A O 1
ATOM 1649 N N . VAL A 1 215 ? -15.502 -12.559 28.796 1.00 90.19 215 VAL A N 1
ATOM 1650 C CA . VAL A 1 215 ? -16.330 -13.556 28.103 1.00 90.19 215 VAL A CA 1
ATOM 1651 C C . VAL A 1 215 ? -15.479 -14.318 27.074 1.00 90.19 215 VAL A C 1
ATOM 1653 O O . VAL A 1 215 ? -15.540 -14.023 25.881 1.00 90.19 215 VAL A O 1
ATOM 1656 N N . PRO A 1 216 ? -14.660 -15.305 27.484 1.00 89.25 216 PRO A N 1
ATOM 1657 C CA . PRO A 1 216 ? -13.758 -15.993 26.555 1.00 89.25 216 PRO A CA 1
ATOM 1658 C C . PRO A 1 216 ? -14.467 -16.775 25.441 1.00 89.25 216 PRO A C 1
ATOM 1660 O O . PRO A 1 216 ? -13.872 -16.993 24.390 1.00 89.25 216 PRO A O 1
ATOM 1663 N N . SER A 1 217 ? -15.728 -17.172 25.650 1.00 89.06 217 SER A N 1
ATOM 1664 C CA . SER A 1 217 ? -16.512 -18.000 24.723 1.00 89.06 217 SER A CA 1
ATOM 1665 C C . SER A 1 217 ? -16.853 -17.327 23.393 1.00 89.06 217 SER A C 1
ATOM 1667 O O . SER A 1 217 ? -17.206 -18.031 22.455 1.00 89.06 217 SER A O 1
ATOM 1669 N N . VAL A 1 218 ? -16.755 -15.996 23.291 1.00 91.44 218 VAL A N 1
ATOM 1670 C CA . VAL A 1 218 ? -17.026 -15.279 22.029 1.00 91.44 218 VAL A CA 1
ATOM 1671 C C . VAL A 1 218 ? -15.821 -15.253 21.090 1.00 91.44 218 VAL A C 1
ATOM 1673 O O . VAL A 1 218 ? -15.957 -14.882 19.930 1.00 91.44 218 VAL A O 1
ATOM 1676 N N . ARG A 1 219 ? -14.623 -15.614 21.570 1.00 90.31 219 ARG A N 1
ATOM 1677 C CA . ARG A 1 219 ? -13.405 -15.593 20.751 1.00 90.31 219 ARG A CA 1
ATOM 1678 C C . ARG A 1 219 ? -13.361 -16.795 19.824 1.00 90.31 219 ARG A C 1
ATOM 1680 O O . ARG A 1 219 ? -13.447 -17.929 20.291 1.00 90.31 219 ARG A O 1
ATOM 1687 N N . LEU A 1 220 ? -13.100 -16.553 18.540 1.00 87.69 220 LEU A N 1
ATOM 1688 C CA . LEU A 1 220 ? -12.838 -17.654 17.610 1.00 87.69 220 LEU A CA 1
ATOM 1689 C C . LEU A 1 220 ? -11.385 -18.145 17.681 1.00 87.69 220 LEU A C 1
ATOM 1691 O O . LEU A 1 220 ? -11.134 -19.341 17.584 1.00 87.69 220 LEU A O 1
ATOM 1695 N N . ASP A 1 221 ? -10.434 -17.223 17.861 1.00 84.69 221 ASP A N 1
ATOM 1696 C CA . ASP A 1 221 ? -9.004 -17.531 17.951 1.00 84.69 221 ASP A CA 1
ATOM 1697 C C . ASP A 1 221 ? -8.439 -17.166 19.337 1.00 84.69 221 ASP A C 1
ATOM 1699 O O . ASP A 1 221 ? -8.908 -16.212 19.971 1.00 84.69 221 ASP A O 1
ATOM 1703 N N . PRO A 1 222 ? -7.358 -17.830 19.792 1.00 82.81 222 PRO A N 1
ATOM 1704 C CA . PRO A 1 222 ? -6.622 -17.409 20.979 1.00 82.81 222 PRO A CA 1
ATOM 1705 C C . PRO A 1 222 ? -6.131 -15.955 20.862 1.00 82.81 222 PRO A C 1
ATOM 1707 O O . PRO A 1 222 ? -5.659 -15.541 19.792 1.00 82.81 222 PRO A O 1
ATOM 1710 N N . PRO A 1 223 ? -6.187 -15.163 21.949 1.00 83.25 223 PRO A N 1
ATOM 1711 C CA . PRO A 1 223 ? -5.777 -13.772 21.898 1.00 83.25 223 PRO A CA 1
ATOM 1712 C C . PRO A 1 223 ? -4.272 -13.651 21.657 1.00 83.25 223 PRO A C 1
ATOM 1714 O O . PRO A 1 223 ? -3.449 -14.224 22.369 1.00 83.25 223 PRO A O 1
ATOM 1717 N N . ARG A 1 224 ? -3.901 -12.851 20.657 1.00 85.31 224 ARG A N 1
ATOM 1718 C CA . ARG A 1 224 ? -2.507 -12.466 20.413 1.00 85.31 224 ARG A CA 1
ATOM 1719 C C . ARG A 1 224 ? -2.147 -11.286 21.301 1.00 85.31 224 ARG A C 1
ATOM 1721 O O . ARG A 1 224 ? -2.969 -10.400 21.485 1.00 85.31 224 ARG A O 1
ATOM 1728 N N . GLY A 1 225 ? -0.910 -11.238 21.791 1.00 88.81 225 GLY A N 1
ATOM 1729 C CA . GLY A 1 225 ? -0.386 -10.044 22.456 1.00 88.81 225 GLY A CA 1
ATOM 1730 C C . GLY A 1 225 ? -0.251 -8.855 21.493 1.00 88.81 225 GLY A C 1
ATOM 1731 O O . GLY A 1 225 ? -0.098 -9.037 20.285 1.00 88.81 225 GLY A O 1
ATOM 1732 N N . MET A 1 226 ? -0.225 -7.630 22.028 1.00 88.69 226 MET A N 1
ATOM 1733 C CA . MET A 1 226 ? -0.183 -6.388 21.233 1.00 88.69 226 MET A CA 1
ATOM 1734 C C . MET A 1 226 ? 1.023 -6.318 20.277 1.00 88.69 226 MET A C 1
ATOM 1736 O O . MET A 1 226 ? 0.908 -5.802 19.168 1.00 88.69 226 MET A O 1
ATOM 1740 N N . ALA A 1 227 ? 2.181 -6.854 20.676 1.00 91.00 227 ALA A N 1
ATOM 1741 C CA . ALA A 1 227 ? 3.367 -6.909 19.818 1.00 91.00 227 ALA A CA 1
ATOM 1742 C C . ALA A 1 227 ? 3.150 -7.822 18.597 1.00 91.00 227 ALA A C 1
ATOM 1744 O O . ALA A 1 227 ? 3.391 -7.409 17.464 1.00 91.00 227 ALA A O 1
ATOM 1745 N N . ALA A 1 228 ? 2.613 -9.027 18.813 1.00 90.56 228 ALA A N 1
ATOM 1746 C CA . ALA A 1 228 ? 2.259 -9.946 17.733 1.00 90.56 228 ALA A CA 1
ATOM 1747 C C . ALA A 1 228 ? 1.150 -9.366 16.836 1.00 90.56 228 ALA A C 1
ATOM 1749 O O . ALA A 1 228 ? 1.181 -9.532 15.616 1.00 90.56 228 ALA A O 1
ATOM 1750 N N . GLU A 1 229 ? 0.206 -8.627 17.423 1.00 90.44 229 GLU A N 1
ATOM 1751 C CA . GLU A 1 229 ? -0.868 -7.952 16.695 1.00 90.44 229 GLU A CA 1
ATOM 1752 C C . GLU A 1 229 ? -0.327 -6.896 15.717 1.00 90.44 229 GLU A C 1
ATOM 1754 O O . GLU A 1 229 ? -0.774 -6.853 14.569 1.00 90.44 229 GLU A O 1
ATOM 1759 N N . ARG A 1 230 ? 0.677 -6.109 16.142 1.00 92.50 230 ARG A N 1
ATOM 1760 C CA . ARG A 1 230 ? 1.375 -5.105 15.314 1.00 92.50 230 ARG A CA 1
ATOM 1761 C C . ARG A 1 230 ? 2.223 -5.720 14.197 1.00 92.50 230 ARG A C 1
ATOM 1763 O O . ARG A 1 230 ? 2.363 -5.133 13.132 1.00 92.50 230 ARG A O 1
ATOM 1770 N N . LEU A 1 231 ? 2.799 -6.897 14.423 1.00 93.38 231 LEU A N 1
ATOM 1771 C CA . LEU A 1 231 ? 3.610 -7.583 13.408 1.00 93.38 231 LEU A CA 1
ATOM 1772 C C . LEU A 1 231 ? 2.755 -8.348 12.387 1.00 93.38 231 LEU A C 1
ATOM 1774 O O . LEU A 1 231 ? 3.222 -8.695 11.302 1.00 93.38 231 LEU A O 1
ATOM 1778 N N . THR A 1 232 ? 1.481 -8.588 12.698 1.00 90.00 232 THR A N 1
ATOM 1779 C CA . THR A 1 232 ? 0.571 -9.304 11.803 1.00 90.00 232 THR A CA 1
ATOM 1780 C C . THR A 1 232 ? -0.091 -8.328 10.829 1.00 90.00 232 THR A C 1
ATOM 1782 O O . THR A 1 232 ? -1.101 -7.703 11.146 1.00 90.00 232 THR A O 1
ATOM 1785 N N . LEU A 1 233 ? 0.451 -8.225 9.612 1.00 90.75 233 LEU A N 1
ATOM 1786 C CA . LEU A 1 233 ? -0.033 -7.304 8.564 1.00 90.75 233 LEU A CA 1
ATOM 1787 C C . LEU A 1 233 ? -1.040 -7.931 7.581 1.00 90.75 233 LEU A C 1
ATOM 1789 O O . LEU A 1 233 ? -1.637 -7.237 6.753 1.00 90.75 233 LEU A O 1
ATOM 1793 N N . ARG A 1 234 ? -1.216 -9.256 7.641 1.00 90.75 234 ARG A N 1
ATOM 1794 C CA . ARG A 1 234 ? -2.099 -10.012 6.742 1.00 90.75 234 ARG A CA 1
ATOM 1795 C C . ARG A 1 234 ? -3.544 -10.006 7.241 1.00 90.75 234 ARG A C 1
ATOM 1797 O O . ARG A 1 234 ? -3.799 -9.915 8.442 1.00 90.75 234 ARG A O 1
ATOM 1804 N N . HIS A 1 235 ? -4.482 -10.139 6.299 1.00 91.81 235 HIS A N 1
ATOM 1805 C CA . HIS A 1 235 ? -5.921 -10.286 6.562 1.00 91.81 235 HIS A CA 1
ATOM 1806 C C . HIS A 1 235 ? -6.520 -9.196 7.470 1.00 91.81 235 HIS A C 1
ATOM 1808 O O . HIS A 1 235 ? -7.492 -9.442 8.180 1.00 91.81 235 HIS A O 1
ATOM 1814 N N . THR A 1 236 ? -5.956 -7.982 7.449 1.00 93.25 236 THR A N 1
ATOM 1815 C CA . THR A 1 236 ? -6.337 -6.868 8.333 1.00 93.25 236 THR A CA 1
ATOM 1816 C C . THR A 1 236 ? -7.838 -6.597 8.335 1.00 93.25 236 THR A C 1
ATOM 1818 O O . THR A 1 236 ? -8.434 -6.511 9.402 1.00 93.25 236 THR A O 1
ATOM 1821 N N . HIS A 1 237 ? -8.456 -6.529 7.154 1.00 91.88 237 HIS A N 1
ATOM 1822 C CA . HIS A 1 237 ? -9.887 -6.267 7.023 1.00 91.88 237 HIS A CA 1
ATOM 1823 C C . HIS A 1 237 ? -10.747 -7.361 7.681 1.00 91.88 237 HIS A C 1
ATOM 1825 O O . HIS A 1 237 ? -11.636 -7.067 8.471 1.00 91.88 237 HIS A O 1
ATOM 1831 N N . GLN A 1 238 ? -10.434 -8.636 7.425 1.00 92.50 238 GLN A N 1
ATOM 1832 C CA . GLN A 1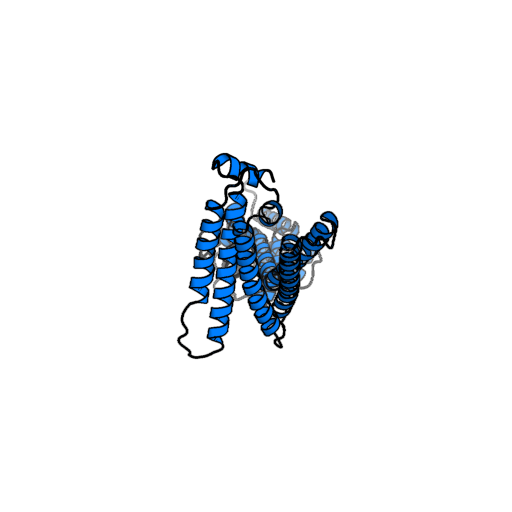 238 ? -11.146 -9.780 8.014 1.00 92.50 238 GLN A CA 1
ATOM 1833 C C . GLN A 1 238 ? -10.977 -9.833 9.538 1.00 92.50 238 GLN A C 1
ATOM 1835 O O . GLN A 1 238 ? -11.917 -10.154 10.261 1.00 92.50 238 GLN A O 1
ATOM 1840 N N . ARG A 1 239 ? -9.788 -9.485 10.038 1.00 93.00 239 ARG A N 1
ATOM 1841 C CA . ARG A 1 239 ? -9.513 -9.397 11.478 1.00 93.00 239 ARG A CA 1
ATOM 1842 C C . ARG A 1 239 ? -10.267 -8.248 12.133 1.00 93.00 239 ARG A C 1
ATOM 1844 O O . ARG A 1 239 ? -10.792 -8.430 13.225 1.00 93.00 239 ARG A O 1
ATOM 1851 N N . LEU A 1 240 ? -10.345 -7.093 11.472 1.00 93.94 240 LEU A N 1
ATOM 1852 C CA . LEU A 1 240 ? -11.127 -5.957 11.957 1.00 93.94 240 LEU A CA 1
ATOM 1853 C C . LEU A 1 240 ? -12.615 -6.312 12.015 1.00 93.94 240 LEU A C 1
ATOM 1855 O O . LEU A 1 240 ? -13.259 -6.061 13.028 1.00 93.94 240 LEU A O 1
ATOM 1859 N N . TYR A 1 241 ? -13.126 -6.956 10.964 1.00 92.56 241 TYR A N 1
ATOM 1860 C CA . TYR A 1 241 ? -14.495 -7.460 10.909 1.00 92.56 241 TYR A CA 1
ATOM 1861 C C . TYR A 1 241 ? -14.802 -8.420 12.064 1.00 92.56 241 TYR A C 1
ATOM 1863 O O . TYR A 1 241 ? -15.761 -8.215 12.802 1.00 92.56 241 TYR A O 1
ATOM 1871 N N . ARG A 1 242 ? -13.944 -9.424 12.278 1.00 92.75 242 ARG A N 1
ATOM 1872 C CA . ARG A 1 242 ? -14.103 -10.379 13.381 1.00 92.75 242 ARG A CA 1
ATOM 1873 C C . ARG A 1 242 ? -14.046 -9.697 14.746 1.00 92.75 242 ARG A C 1
ATOM 1875 O O . ARG A 1 242 ? -14.906 -9.948 15.575 1.00 92.75 242 ARG A O 1
ATOM 1882 N N . ARG A 1 243 ? -13.077 -8.803 14.969 1.00 94.06 243 ARG A N 1
ATOM 1883 C CA . ARG A 1 243 ? -12.947 -8.056 16.231 1.00 94.06 243 ARG A CA 1
ATOM 1884 C C . ARG A 1 243 ? -14.211 -7.265 16.558 1.00 94.06 243 ARG A C 1
ATOM 1886 O O . ARG A 1 243 ? -14.575 -7.176 17.723 1.00 94.06 243 ARG A O 1
ATOM 1893 N N . ASN A 1 244 ? -14.856 -6.692 15.547 1.00 93.19 244 ASN A N 1
ATOM 1894 C CA . ASN A 1 244 ? -16.117 -5.983 15.716 1.00 93.19 244 ASN A CA 1
ATOM 1895 C C . ASN A 1 244 ? -17.221 -6.921 16.240 1.00 93.19 244 ASN A C 1
ATOM 1897 O O . ASN A 1 244 ? -17.806 -6.643 17.285 1.00 93.19 244 ASN A O 1
ATOM 1901 N N . ILE A 1 245 ? -17.410 -8.070 15.584 1.00 92.06 245 ILE A N 1
ATOM 1902 C CA . ILE A 1 245 ? -18.369 -9.099 16.015 1.00 92.06 245 ILE A CA 1
ATOM 1903 C C . ILE A 1 245 ? -18.070 -9.556 17.447 1.00 92.06 245 ILE A C 1
ATOM 1905 O O . ILE A 1 245 ? -18.941 -9.486 18.301 1.00 92.06 245 ILE A O 1
ATOM 1909 N N . GLU A 1 246 ? -16.821 -9.915 17.748 1.00 94.56 246 GLU A N 1
ATOM 1910 C CA . GLU A 1 246 ? -16.437 -10.403 19.079 1.00 94.56 246 GLU A CA 1
ATOM 1911 C C . GLU A 1 246 ? -16.642 -9.346 20.184 1.00 94.56 246 GLU A C 1
ATOM 1913 O O . GLU A 1 246 ? -16.990 -9.694 21.311 1.00 94.56 246 GLU A O 1
ATOM 1918 N N . ILE A 1 247 ? -16.457 -8.049 19.886 1.00 93.88 247 ILE A N 1
ATOM 1919 C CA . ILE A 1 247 ? -16.805 -6.965 20.822 1.00 93.88 247 ILE A CA 1
ATOM 1920 C C . ILE A 1 247 ? -18.316 -6.949 21.071 1.00 93.88 247 ILE A C 1
ATOM 1922 O O . ILE A 1 247 ? -18.739 -6.853 22.222 1.00 93.88 247 ILE A O 1
ATOM 1926 N N . ARG A 1 248 ? -19.134 -7.025 20.019 1.00 91.19 248 ARG A N 1
ATOM 1927 C CA . ARG A 1 248 ? -20.596 -6.971 20.148 1.00 91.19 248 ARG A CA 1
ATOM 1928 C C . ARG A 1 248 ? -21.164 -8.189 20.854 1.00 91.19 248 ARG A C 1
ATOM 1930 O O . ARG A 1 248 ? -21.972 -8.016 21.763 1.00 91.19 248 ARG A O 1
ATOM 1937 N N . ASP A 1 249 ? -20.673 -9.373 20.530 1.00 90.81 249 ASP A N 1
ATOM 1938 C CA . ASP A 1 249 ? -21.064 -10.610 21.199 1.00 90.81 249 ASP A CA 1
ATOM 1939 C C . ASP A 1 249 ? -20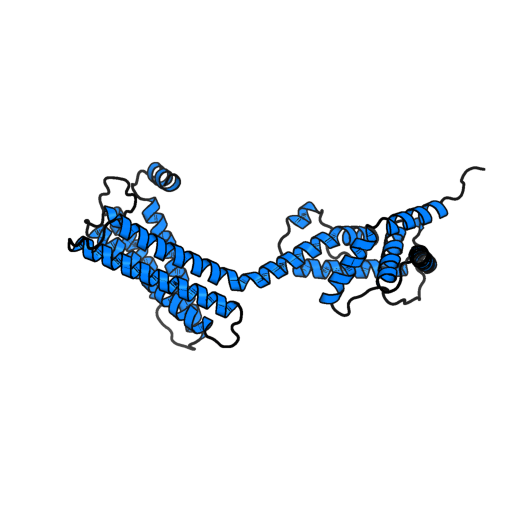.691 -10.569 22.686 1.00 90.81 249 ASP A C 1
ATOM 1941 O O . ASP A 1 249 ? -21.504 -10.937 23.534 1.00 90.81 249 ASP A O 1
ATOM 1945 N N . ALA A 1 250 ? -19.510 -10.035 23.032 1.00 92.38 250 ALA A N 1
ATOM 1946 C CA . ALA 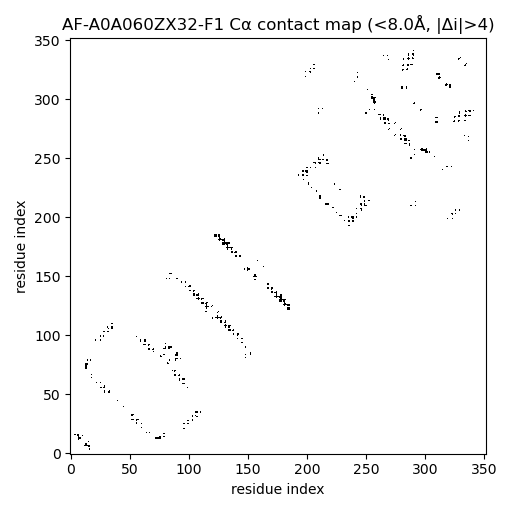A 1 250 ? -19.137 -9.828 24.431 1.00 92.38 250 ALA A CA 1
ATOM 1947 C C . ALA A 1 250 ? -20.086 -8.847 25.139 1.00 92.38 250 ALA A C 1
ATOM 1949 O O . ALA A 1 250 ? -20.513 -9.111 26.259 1.00 92.38 250 ALA A O 1
ATOM 1950 N N . ILE A 1 251 ? -20.443 -7.725 24.502 1.00 91.12 251 ILE A N 1
ATOM 1951 C CA . ILE A 1 251 ? -21.381 -6.741 25.071 1.00 91.12 251 ILE A CA 1
ATOM 1952 C C . ILE A 1 251 ? -22.762 -7.370 25.306 1.00 91.12 251 ILE A C 1
ATOM 1954 O O . ILE A 1 251 ? -23.375 -7.117 26.345 1.00 91.12 251 ILE A O 1
ATOM 1958 N N . LEU A 1 252 ? -23.251 -8.180 24.365 1.00 88.06 252 LEU A N 1
ATOM 1959 C CA . LEU A 1 252 ? -24.537 -8.874 24.474 1.00 88.06 252 LEU A CA 1
ATOM 1960 C C . LEU A 1 252 ? -24.526 -9.916 25.599 1.00 88.06 252 LEU A C 1
ATOM 1962 O O . LEU A 1 252 ? -25.435 -9.931 26.428 1.00 88.06 252 LEU A O 1
ATOM 1966 N N . ASP A 1 253 ? -23.484 -10.743 25.683 1.00 88.00 253 ASP A N 1
ATOM 1967 C CA . ASP A 1 253 ? -23.361 -11.741 26.751 1.00 88.00 253 ASP A CA 1
ATOM 1968 C C . ASP A 1 253 ? -23.236 -11.081 28.136 1.00 88.00 253 ASP A C 1
ATOM 1970 O O . ASP A 1 253 ? -23.942 -11.463 29.071 1.00 88.00 253 ASP A O 1
ATOM 1974 N N . LEU A 1 254 ? -22.427 -10.022 28.264 1.00 88.44 254 LEU A N 1
ATOM 1975 C CA . LEU A 1 254 ? -22.301 -9.258 29.511 1.00 88.44 254 LEU A CA 1
ATOM 1976 C C . LEU A 1 254 ? -23.620 -8.608 29.935 1.00 88.44 254 LEU A C 1
ATOM 1978 O O . LEU A 1 254 ? -23.912 -8.534 31.130 1.00 88.44 254 LEU A O 1
ATOM 1982 N N . ARG A 1 255 ? -24.438 -8.167 28.975 1.00 85.12 255 ARG A N 1
ATOM 1983 C CA . ARG A 1 255 ? -25.773 -7.620 29.242 1.00 85.12 255 ARG A CA 1
ATOM 1984 C C . ARG A 1 255 ? -26.687 -8.656 29.880 1.00 85.12 255 ARG A C 1
ATOM 1986 O O . ARG A 1 255 ? -27.322 -8.347 30.878 1.00 85.12 255 ARG A O 1
ATOM 1993 N N . ASN A 1 256 ? -26.671 -9.888 29.379 1.00 83.19 256 ASN A N 1
ATOM 1994 C CA . ASN A 1 256 ? -27.478 -10.984 29.924 1.00 83.19 256 ASN A CA 1
ATOM 1995 C C . ASN A 1 256 ? -27.035 -11.421 31.334 1.00 83.19 256 ASN A C 1
ATOM 1997 O O . ASN A 1 256 ? -27.796 -12.068 32.052 1.00 83.19 256 ASN A O 1
ATOM 2001 N N . ARG A 1 257 ? -25.803 -11.085 31.738 1.00 82.44 257 ARG A N 1
ATOM 2002 C CA . ARG A 1 257 ? -25.212 -11.446 33.039 1.00 82.44 257 ARG A CA 1
ATOM 2003 C C . ARG A 1 257 ? -25.211 -10.309 34.061 1.00 82.44 257 ARG A C 1
ATOM 2005 O O . ARG A 1 257 ? -24.697 -10.491 35.164 1.00 82.44 257 ARG A O 1
ATOM 2012 N N . THR A 1 258 ? -25.738 -9.137 33.716 1.00 81.06 258 THR A N 1
ATOM 2013 C CA . THR A 1 258 ? -25.686 -7.958 34.589 1.00 81.06 258 THR A CA 1
ATOM 2014 C C . THR A 1 258 ? -27.094 -7.449 34.888 1.00 81.06 258 THR A C 1
ATOM 2016 O O . THR A 1 258 ? -27.873 -7.295 33.951 1.00 81.06 258 THR A O 1
ATOM 2019 N N . PRO A 1 259 ? -27.434 -7.143 36.155 1.00 80.81 259 PRO A N 1
ATOM 2020 C CA . PRO A 1 259 ? -28.727 -6.551 36.484 1.00 80.81 259 PRO A CA 1
ATOM 2021 C C . PRO A 1 259 ? -28.912 -5.184 35.805 1.00 80.81 259 PRO A C 1
ATOM 2023 O O . PRO A 1 259 ? -27.965 -4.398 35.683 1.00 80.81 259 PRO A O 1
ATOM 2026 N N . SER A 1 260 ? -30.149 -4.883 35.401 1.00 80.50 260 SER A N 1
ATOM 2027 C CA . SER A 1 260 ? -30.538 -3.618 34.757 1.00 80.50 260 SER A CA 1
ATOM 2028 C C . SER A 1 260 ? -30.215 -2.390 35.618 1.00 80.50 260 SER A C 1
ATOM 2030 O O . SER A 1 260 ? -29.776 -1.370 35.088 1.00 80.50 260 SER A O 1
ATOM 2032 N N . THR A 1 261 ? -30.261 -2.532 36.946 1.00 86.00 261 THR A N 1
ATOM 2033 C CA . THR A 1 261 ? -29.931 -1.475 37.918 1.00 86.00 261 THR A CA 1
ATOM 2034 C C . THR A 1 261 ? -28.535 -0.873 37.734 1.00 86.00 261 THR A C 1
ATOM 2036 O O . THR A 1 261 ? -28.357 0.327 37.934 1.00 86.00 261 THR A O 1
ATOM 2039 N N . LEU A 1 262 ? -27.532 -1.657 37.314 1.00 87.25 262 LEU A N 1
ATOM 2040 C CA . LEU A 1 262 ? -26.183 -1.130 37.076 1.00 87.25 262 LEU A CA 1
ATOM 2041 C C . LEU A 1 262 ? -26.141 -0.219 35.837 1.00 87.25 262 LEU A C 1
ATOM 2043 O O . LEU A 1 262 ? -25.362 0.735 35.787 1.00 87.25 262 LEU A O 1
ATOM 2047 N N . ARG A 1 263 ? -26.990 -0.487 34.837 1.00 85.62 263 ARG A N 1
ATOM 2048 C CA . ARG A 1 263 ? -27.119 0.357 33.638 1.00 85.62 263 ARG A CA 1
ATOM 2049 C C . ARG A 1 263 ? -27.831 1.666 33.970 1.00 85.62 263 ARG A C 1
ATOM 2051 O O . ARG A 1 263 ? -27.407 2.721 33.494 1.00 85.62 263 ARG A O 1
ATOM 2058 N N . ASP A 1 264 ? -28.844 1.609 34.828 1.00 89.12 264 ASP A N 1
ATOM 2059 C CA . ASP A 1 264 ? -29.545 2.802 35.310 1.00 89.12 264 ASP A CA 1
ATOM 2060 C C . ASP A 1 264 ? -28.597 3.696 36.115 1.00 89.12 264 ASP A C 1
ATOM 2062 O O . ASP A 1 264 ? -28.499 4.891 35.846 1.00 89.12 264 ASP A O 1
ATOM 2066 N N . GLN A 1 265 ? -27.793 3.109 37.009 1.00 91.88 265 GLN A N 1
ATOM 2067 C CA . GLN A 1 265 ? -26.753 3.830 37.751 1.00 91.88 265 GLN A CA 1
ATOM 2068 C C . GLN A 1 265 ? -25.727 4.496 36.828 1.00 91.88 265 GLN A C 1
ATOM 2070 O O . GLN A 1 265 ? -25.352 5.647 37.063 1.00 91.88 265 GLN A O 1
ATOM 2075 N N . ALA A 1 266 ? -25.281 3.806 35.773 1.00 92.38 266 ALA A N 1
ATOM 2076 C CA . ALA A 1 266 ? -24.367 4.380 34.788 1.00 92.38 266 ALA A CA 1
ATOM 2077 C C . ALA A 1 266 ? -25.012 5.560 34.044 1.00 92.38 266 ALA A C 1
ATOM 2079 O O . ALA A 1 266 ? -24.390 6.609 33.883 1.00 92.38 266 ALA A O 1
ATOM 2080 N N . THR A 1 267 ? -26.281 5.424 33.657 1.00 92.38 267 THR A N 1
ATOM 2081 C CA . THR A 1 267 ? -27.048 6.482 32.982 1.00 92.38 267 THR A CA 1
ATOM 2082 C C . THR A 1 267 ? -27.220 7.701 33.887 1.00 92.38 267 THR A C 1
ATOM 2084 O O . THR A 1 267 ? -26.922 8.822 33.474 1.00 92.38 267 THR A O 1
ATOM 2087 N N . SER A 1 268 ? -27.609 7.497 35.149 1.00 93.06 268 SER A N 1
ATOM 2088 C CA . SER A 1 268 ? -27.702 8.572 36.139 1.00 93.06 268 SER A CA 1
ATOM 2089 C C . SER A 1 268 ? -26.344 9.227 36.393 1.00 93.06 268 SER A C 1
ATOM 2091 O O . SER A 1 268 ? -26.263 10.452 36.434 1.00 93.06 268 SER A O 1
ATOM 2093 N N . HIS A 1 269 ? -25.259 8.454 36.501 1.00 94.19 269 HIS A N 1
ATOM 2094 C CA . HIS A 1 269 ? -23.913 9.000 36.691 1.00 94.19 269 HIS A CA 1
ATOM 2095 C C . HIS A 1 269 ? -23.522 9.953 35.557 1.00 94.19 269 HIS A C 1
ATOM 2097 O O . HIS A 1 269 ? -23.055 11.065 35.807 1.00 94.19 269 HIS A O 1
ATOM 2103 N N . VAL A 1 270 ? -23.759 9.548 34.312 1.00 94.19 270 VAL A N 1
ATOM 2104 C CA . VAL A 1 270 ? -23.487 10.372 33.131 1.00 94.19 270 VAL A CA 1
ATOM 2105 C C . VAL A 1 270 ? -24.377 11.617 33.100 1.00 94.19 270 VAL A C 1
ATOM 2107 O O . VAL A 1 270 ? -23.873 12.717 32.865 1.00 94.19 270 VAL A O 1
ATOM 2110 N N . ALA A 1 271 ? -25.665 11.476 33.423 1.00 93.06 271 ALA A N 1
ATOM 2111 C CA . ALA A 1 271 ? -26.599 12.598 33.495 1.00 93.06 271 ALA A CA 1
ATOM 2112 C C . ALA A 1 271 ? -26.183 13.641 34.552 1.00 93.06 271 ALA A C 1
ATOM 2114 O O . ALA A 1 271 ? -26.234 14.839 34.281 1.00 93.06 271 ALA A O 1
ATOM 2115 N N . T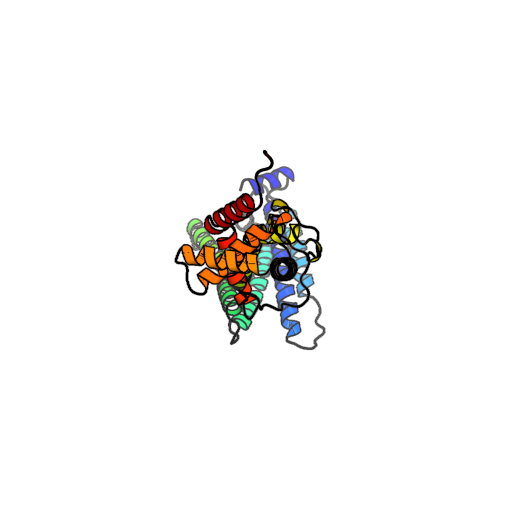HR A 1 272 ? -25.673 13.219 35.720 1.00 93.19 272 THR A N 1
ATOM 2116 C CA . THR A 1 272 ? -25.180 14.153 36.761 1.00 93.19 272 THR A CA 1
ATOM 2117 C C . THR A 1 272 ? -23.961 14.972 36.330 1.00 93.19 272 THR A C 1
ATOM 2119 O O . THR A 1 272 ? -23.645 15.983 36.952 1.00 93.19 272 THR A O 1
ATOM 2122 N N . ARG A 1 273 ? -23.280 14.567 35.252 1.00 91.62 273 ARG A N 1
ATOM 2123 C CA . ARG A 1 273 ? -22.155 15.296 34.647 1.00 91.62 273 ARG A CA 1
ATOM 2124 C C . ARG A 1 273 ? -22.586 16.198 33.484 1.00 91.62 273 ARG A C 1
ATOM 2126 O O . ARG A 1 273 ? -21.727 16.768 32.820 1.00 91.62 273 ARG A O 1
ATOM 2133 N N . GLY A 1 274 ? -23.891 16.330 33.234 1.00 90.94 274 GLY A N 1
ATOM 2134 C CA . GLY A 1 274 ? -24.454 17.226 32.218 1.00 90.94 274 GLY A CA 1
ATOM 2135 C C . GLY A 1 274 ? -24.342 16.719 30.778 1.00 90.94 274 GLY A C 1
ATOM 2136 O O . GLY A 1 274 ? -24.611 17.469 29.841 1.00 90.94 274 GLY A O 1
ATOM 2137 N N . LEU A 1 275 ? -23.948 15.459 30.574 1.00 89.94 275 LEU A N 1
ATOM 2138 C CA . LEU A 1 275 ? -23.897 14.848 29.247 1.00 89.94 275 LEU A CA 1
ATOM 2139 C C . LEU A 1 275 ? -25.315 14.493 28.785 1.00 89.94 275 LEU A C 1
ATOM 2141 O O . LEU A 1 275 ? -26.091 13.903 29.535 1.00 89.94 275 LEU A O 1
ATOM 2145 N N . THR A 1 276 ? -25.642 14.820 27.532 1.00 89.31 276 THR A N 1
ATOM 2146 C CA . THR A 1 276 ? -26.957 14.549 26.925 1.00 89.31 276 THR A CA 1
ATOM 2147 C C . THR A 1 276 ? -26.831 13.973 25.508 1.00 89.31 276 THR A C 1
ATOM 2149 O O . THR A 1 276 ? -25.759 13.996 24.895 1.00 89.31 276 THR A O 1
ATOM 2152 N N . GLY A 1 277 ? -27.933 13.422 24.988 1.00 87.62 277 GLY A N 1
ATOM 2153 C CA . GLY A 1 277 ? -28.019 12.868 23.633 1.00 87.62 277 GLY A CA 1
ATOM 2154 C C . GLY A 1 277 ? -27.136 11.636 23.402 1.00 87.62 277 GLY A C 1
ATOM 2155 O O . GLY A 1 277 ? -26.744 10.943 24.338 1.00 87.62 277 GLY A O 1
ATOM 2156 N N . ALA A 1 278 ? -26.779 11.386 22.139 1.00 84.88 278 ALA A N 1
ATOM 2157 C CA . ALA A 1 278 ? -26.042 10.184 21.728 1.00 84.88 278 ALA A CA 1
ATOM 2158 C C . ALA A 1 278 ? -24.684 10.005 22.439 1.00 84.88 278 ALA A C 1
ATOM 2160 O O . ALA A 1 278 ? -24.246 8.884 22.686 1.00 84.88 278 ALA A O 1
ATOM 2161 N N . TYR A 1 279 ? -24.011 11.102 22.806 1.00 85.38 279 TYR A N 1
ATOM 2162 C CA . TYR A 1 279 ? -22.764 11.027 23.574 1.00 85.38 279 TYR A CA 1
ATOM 2163 C C . TYR A 1 279 ? -22.988 10.514 25.001 1.00 85.38 279 TYR A C 1
ATOM 2165 O O . TYR A 1 279 ? -22.146 9.774 25.509 1.00 85.38 279 TYR A O 1
ATOM 2173 N N . ALA A 1 280 ? -24.110 10.869 25.635 1.00 89.75 280 ALA A N 1
ATOM 2174 C CA . ALA A 1 280 ? -24.457 10.370 26.962 1.00 89.75 280 ALA A CA 1
ATOM 2175 C C . ALA A 1 280 ? -24.747 8.867 26.942 1.00 89.75 280 ALA A C 1
ATOM 2177 O O . ALA A 1 280 ? -24.288 8.148 27.822 1.00 89.75 280 ALA A O 1
ATOM 2178 N N . GLU A 1 281 ? -25.436 8.376 25.912 1.00 89.56 281 GLU A N 1
ATOM 2179 C CA . GLU A 1 281 ? -25.724 6.946 25.749 1.00 89.56 281 GLU A CA 1
ATOM 2180 C C . GLU A 1 281 ? -24.435 6.124 25.598 1.00 89.56 281 GLU A C 1
ATOM 2182 O O . GLU A 1 281 ? -24.244 5.131 26.303 1.00 89.56 281 GLU A O 1
ATOM 2187 N N . ILE A 1 282 ? -23.503 6.582 24.751 1.00 90.75 282 ILE A N 1
ATOM 2188 C CA . ILE A 1 282 ? -22.189 5.940 24.572 1.00 90.75 282 ILE A CA 1
ATOM 2189 C C . ILE A 1 282 ? -21.380 5.982 25.873 1.00 90.75 282 ILE A C 1
ATOM 2191 O O . ILE A 1 282 ? -20.762 4.986 26.251 1.00 90.75 282 ILE A O 1
ATOM 2195 N N . ALA A 1 283 ? -21.379 7.120 26.572 1.00 93.06 283 ALA A N 1
ATOM 2196 C CA . ALA A 1 283 ? -20.678 7.269 27.842 1.00 93.06 283 ALA A CA 1
ATOM 2197 C C . ALA A 1 283 ? -21.267 6.367 28.937 1.00 93.06 283 ALA A C 1
ATOM 2199 O O . ALA A 1 283 ? -20.512 5.761 29.696 1.00 93.06 283 ALA A O 1
ATOM 2200 N N . ALA A 1 284 ? -22.593 6.234 29.002 1.00 92.94 284 ALA A N 1
ATOM 2201 C CA . ALA A 1 284 ? -23.270 5.382 29.974 1.00 92.94 284 ALA A CA 1
ATOM 2202 C C . ALA A 1 284 ? -22.984 3.905 29.689 1.00 92.94 284 ALA A C 1
ATOM 2204 O O . ALA A 1 284 ? -22.655 3.152 30.606 1.00 92.94 284 ALA A O 1
ATOM 2205 N N . GLU A 1 285 ? -23.016 3.498 28.415 1.00 92.56 285 GLU A N 1
ATOM 2206 C CA . GLU A 1 285 ? -22.631 2.148 28.002 1.00 92.56 285 GLU A CA 1
ATOM 2207 C C . GLU A 1 285 ? -21.160 1.853 28.332 1.00 92.56 285 GLU A C 1
ATOM 2209 O O . GLU A 1 285 ? -20.858 0.789 28.869 1.00 92.56 285 GLU A O 1
ATOM 2214 N N . ALA A 1 286 ? -20.253 2.806 28.103 1.00 94.38 286 ALA A N 1
ATOM 2215 C CA . ALA A 1 286 ? -18.848 2.688 28.481 1.00 94.38 286 ALA A CA 1
ATOM 2216 C C . ALA A 1 286 ? -18.642 2.550 29.999 1.00 94.38 286 ALA A C 1
ATOM 2218 O O . ALA A 1 286 ? -17.906 1.661 30.427 1.00 94.38 286 ALA A O 1
ATOM 2219 N N . CYS A 1 287 ? -19.302 3.388 30.808 1.00 94.62 287 CYS A N 1
ATOM 2220 C CA . CYS A 1 287 ? -19.242 3.323 32.272 1.00 94.62 287 CYS A CA 1
ATOM 2221 C C . CYS A 1 287 ? -19.729 1.961 32.780 1.00 94.62 287 CYS A C 1
ATOM 2223 O O . CYS A 1 287 ? -19.049 1.304 33.568 1.00 94.62 287 CYS A O 1
ATOM 2225 N N . TRP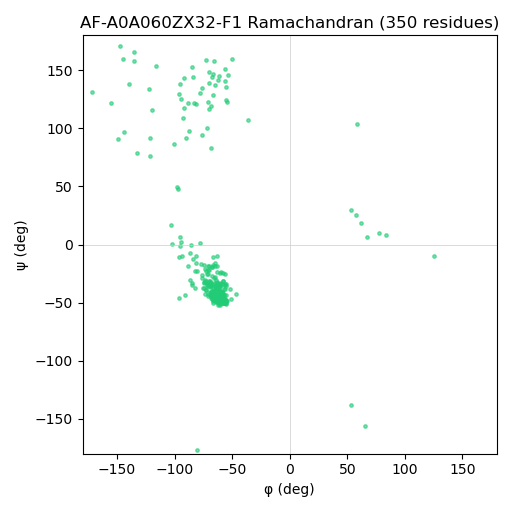 A 1 288 ? -20.872 1.501 32.269 1.00 93.75 288 TRP A N 1
ATOM 2226 C CA . TRP A 1 288 ? -21.418 0.187 32.588 1.00 93.75 288 TRP A CA 1
ATOM 2227 C C . TRP A 1 288 ? -20.446 -0.943 32.213 1.00 93.75 288 TRP A C 1
ATOM 2229 O O . TRP A 1 288 ? -20.110 -1.764 33.064 1.00 93.75 288 TRP A O 1
ATOM 2239 N N . LEU A 1 289 ? -19.922 -0.961 30.981 1.00 93.44 289 LEU A N 1
ATOM 2240 C CA . LEU A 1 289 ? -18.958 -1.977 30.540 1.00 93.44 289 LEU A CA 1
ATOM 2241 C C . LEU A 1 289 ? -17.665 -1.963 31.361 1.00 93.44 289 LEU A C 1
ATOM 2243 O O . LEU A 1 289 ? -17.038 -3.008 31.546 1.00 93.44 289 LEU A O 1
ATOM 2247 N N . ALA A 1 290 ? -17.224 -0.789 31.817 1.00 92.81 290 ALA A N 1
ATOM 2248 C CA . ALA A 1 290 ? -16.049 -0.670 32.668 1.00 92.81 290 ALA A CA 1
ATOM 2249 C C . ALA A 1 290 ? -16.315 -1.288 34.048 1.00 92.81 290 ALA A C 1
ATOM 2251 O O . ALA A 1 290 ? -15.469 -2.030 34.544 1.00 92.81 290 ALA A O 1
ATOM 2252 N N . ALA A 1 291 ? -17.499 -1.057 34.624 1.00 91.19 291 ALA A N 1
ATOM 2253 C CA . ALA A 1 291 ? -17.890 -1.594 35.927 1.00 91.19 291 ALA A CA 1
ATOM 2254 C C . ALA A 1 291 ? -18.099 -3.117 35.893 1.00 91.19 291 ALA A C 1
ATOM 2256 O O . ALA A 1 291 ? -17.617 -3.828 36.768 1.00 91.19 291 ALA A O 1
ATOM 2257 N N . VAL A 1 292 ? -18.717 -3.648 34.832 1.00 88.44 292 VAL A N 1
ATOM 2258 C CA . VAL A 1 292 ? -18.985 -5.093 34.659 1.00 88.44 292 VAL A CA 1
ATOM 2259 C C . VAL A 1 292 ? -17.708 -5.949 34.569 1.00 88.44 292 VAL A C 1
ATOM 2261 O O . VAL A 1 292 ? -17.756 -7.182 34.660 1.00 88.44 292 VAL A O 1
ATOM 2264 N N . LYS A 1 293 ? -16.527 -5.331 34.448 1.00 85.12 293 LYS A N 1
ATOM 2265 C CA . LYS A 1 293 ? -15.251 -6.031 34.638 1.00 85.12 293 LYS A CA 1
ATOM 2266 C C . LYS A 1 293 ? -15.137 -6.701 35.999 1.00 85.12 293 LYS A C 1
ATOM 2268 O O . LYS A 1 293 ? -14.577 -7.791 36.050 1.00 85.12 293 LYS A O 1
ATOM 2273 N N . ASP A 1 294 ? -15.644 -6.075 37.060 1.00 84.56 294 ASP A N 1
ATOM 2274 C CA . ASP A 1 294 ? -15.625 -6.674 38.390 1.00 84.56 294 ASP A CA 1
ATOM 2275 C C . ASP A 1 294 ? -16.608 -7.859 38.418 1.00 84.56 294 ASP A C 1
ATOM 2277 O O . ASP A 1 294 ? -17.816 -7.658 38.244 1.00 84.56 294 ASP A O 1
ATOM 2281 N N . PRO A 1 295 ? -16.139 -9.105 38.626 1.00 81.06 295 PRO A N 1
ATOM 2282 C CA . PRO A 1 295 ? -17.014 -10.271 38.674 1.00 81.06 295 PRO A CA 1
ATOM 2283 C C . PRO A 1 295 ? -18.096 -10.169 39.754 1.00 81.06 295 PRO A C 1
ATOM 2285 O O . PRO A 1 295 ? -19.141 -10.794 39.609 1.00 81.06 295 PRO A O 1
ATOM 2288 N N . ARG A 1 296 ? -17.876 -9.374 40.810 1.00 81.31 296 ARG A N 1
ATOM 2289 C CA . ARG A 1 296 ? -18.835 -9.159 41.908 1.00 81.31 296 ARG A CA 1
ATOM 2290 C C . ARG A 1 296 ? -20.046 -8.327 41.492 1.00 81.31 296 ARG A C 1
ATOM 2292 O O . ARG A 1 296 ? -21.088 -8.388 42.138 1.00 81.31 296 ARG A O 1
ATOM 2299 N N . LEU A 1 297 ? -19.911 -7.543 40.425 1.00 78.94 297 LEU A N 1
ATOM 2300 C CA . LEU A 1 297 ? -20.998 -6.755 39.842 1.00 78.94 297 LEU A CA 1
ATOM 2301 C C . LEU A 1 297 ? -21.812 -7.563 38.819 1.00 78.94 297 LEU A C 1
ATOM 2303 O O . LEU A 1 297 ? -22.851 -7.095 38.350 1.00 78.94 297 LEU A O 1
ATOM 2307 N N . ARG A 1 298 ? -21.371 -8.784 38.482 1.00 77.75 298 ARG A N 1
ATOM 2308 C CA . ARG A 1 298 ? -22.113 -9.706 37.614 1.00 77.75 298 ARG A CA 1
ATOM 2309 C C . ARG A 1 298 ? -23.137 -10.453 38.461 1.00 77.75 298 ARG A C 1
ATOM 2311 O O . ARG A 1 298 ? -22.793 -11.109 39.441 1.00 77.75 298 ARG A O 1
ATOM 2318 N N . GLY A 1 299 ? -24.406 -10.321 38.095 1.00 67.19 299 GLY A N 1
ATOM 2319 C CA . GLY A 1 299 ? -25.501 -11.010 38.767 1.00 67.19 299 GLY A CA 1
ATOM 2320 C C . GLY A 1 299 ? -25.639 -12.459 38.302 1.00 67.19 299 GLY A C 1
ATOM 2321 O O . GLY A 1 299 ? -24.889 -12.950 37.455 1.00 67.19 299 GLY A O 1
ATOM 2322 N N . LYS A 1 300 ? -26.658 -13.150 38.824 1.00 59.94 300 LYS A N 1
ATOM 2323 C CA . LYS A 1 300 ? -27.158 -14.364 38.165 1.00 59.94 300 LYS A CA 1
ATOM 2324 C C . LYS A 1 300 ? -27.802 -13.959 36.829 1.00 59.94 300 LYS A C 1
ATOM 2326 O O . LYS A 1 300 ? -28.418 -12.896 36.789 1.00 59.94 300 LYS A O 1
ATOM 2331 N N . PRO A 1 301 ? -27.681 -14.769 35.762 1.00 56.97 301 PRO A N 1
ATOM 2332 C CA . PRO A 1 301 ? -28.338 -14.475 34.495 1.00 56.97 301 PRO A CA 1
ATOM 2333 C C . PRO A 1 301 ? -29.838 -14.298 34.728 1.00 56.97 301 PRO A C 1
ATOM 2335 O O . PRO A 1 301 ? -30.468 -15.198 35.285 1.00 56.97 301 PRO A O 1
ATOM 2338 N N . THR A 1 302 ? -30.399 -13.159 34.329 1.00 54.75 302 THR A N 1
ATOM 2339 C CA . THR A 1 302 ? -31.846 -12.928 34.383 1.00 54.75 302 THR A CA 1
ATOM 2340 C C . THR A 1 302 ? -32.421 -13.333 33.025 1.00 54.75 302 THR A C 1
ATOM 2342 O O . THR A 1 302 ? -32.147 -12.657 32.031 1.00 54.75 302 THR A O 1
ATOM 2345 N N . PRO A 1 303 ? -33.169 -14.445 32.907 1.00 50.66 303 PRO A N 1
ATOM 2346 C CA . PRO A 1 303 ? -33.750 -14.830 31.629 1.00 50.66 303 PRO A CA 1
ATOM 2347 C C . PRO A 1 303 ? -34.886 -13.859 31.278 1.00 50.66 303 PRO A C 1
ATOM 2349 O O . PRO A 1 303 ? -35.844 -13.757 32.038 1.00 50.66 303 PRO A O 1
ATOM 2352 N N . GLY A 1 304 ? -34.811 -13.183 30.126 1.00 52.19 304 GLY A N 1
ATOM 2353 C CA . GLY A 1 304 ? -36.003 -12.605 29.483 1.00 52.19 304 GLY A CA 1
ATOM 2354 C C . GLY A 1 304 ? -36.005 -11.109 29.148 1.00 52.19 304 GLY A C 1
ATOM 2355 O O . GLY A 1 304 ? -36.882 -10.696 28.396 1.00 52.19 304 GLY A O 1
ATOM 2356 N N . GLU A 1 305 ? -35.046 -10.294 29.594 1.00 49.78 305 GLU A N 1
ATOM 2357 C CA . GLU A 1 305 ? -35.020 -8.863 29.229 1.00 49.78 305 GLU A CA 1
ATOM 2358 C C . GLU A 1 305 ? -34.207 -8.616 27.944 1.00 49.78 305 GLU A C 1
ATOM 2360 O O . GLU A 1 305 ? -32.995 -8.406 27.963 1.00 49.78 305 GLU A O 1
ATOM 2365 N N . HIS A 1 306 ? -34.884 -8.632 26.790 1.00 48.88 306 HIS A N 1
ATOM 2366 C CA . HIS A 1 306 ? -34.307 -8.165 25.526 1.00 48.88 306 HIS A CA 1
ATOM 2367 C C . HIS A 1 306 ? -34.288 -6.632 25.490 1.00 48.88 306 HIS A C 1
ATOM 2369 O O . HIS A 1 306 ? -35.252 -5.992 25.072 1.00 48.88 306 HIS A O 1
ATOM 2375 N N . HIS A 1 307 ? -33.169 -6.028 25.890 1.00 51.94 307 HIS A N 1
ATOM 2376 C CA . HIS A 1 307 ? -32.926 -4.610 25.638 1.00 51.94 307 HIS A CA 1
ATOM 2377 C C . HIS A 1 307 ? -32.110 -4.422 24.355 1.00 51.94 307 HIS A C 1
ATOM 2379 O O . HIS A 1 307 ? -31.005 -4.973 24.273 1.00 51.94 307 HIS A O 1
ATOM 2385 N N . PRO A 1 308 ? -32.584 -3.616 23.382 1.00 53.66 308 PRO A N 1
ATOM 2386 C CA . PRO A 1 308 ? -31.803 -3.311 22.190 1.00 53.66 308 PRO A CA 1
ATOM 2387 C C . PRO A 1 308 ? -30.437 -2.700 22.568 1.00 53.66 308 PRO A C 1
ATOM 2389 O O . PRO A 1 308 ? -30.293 -2.085 23.637 1.00 53.66 308 PRO A O 1
ATOM 2392 N N . PRO A 1 309 ? -29.397 -2.898 21.737 1.00 56.97 309 PRO A N 1
ATOM 2393 C CA . PRO A 1 309 ? -28.092 -2.290 21.971 1.00 56.97 309 PRO A CA 1
ATOM 2394 C C . PRO A 1 309 ? -28.242 -0.766 22.091 1.00 56.97 309 PRO A C 1
ATOM 2396 O O . PRO A 1 309 ? -28.972 -0.154 21.317 1.00 56.97 309 PRO A O 1
ATOM 2399 N N . ALA A 1 310 ? -27.574 -0.164 23.084 1.00 55.09 310 ALA A N 1
ATOM 2400 C CA . ALA A 1 310 ? -27.654 1.284 23.318 1.00 55.09 310 ALA A CA 1
ATOM 2401 C C . ALA A 1 310 ? -26.879 2.069 22.249 1.00 55.09 310 ALA A C 1
ATOM 2403 O O . ALA A 1 310 ? -27.179 3.224 21.982 1.00 55.09 310 ALA A O 1
ATOM 2404 N N . SER A 1 311 ? -25.914 1.422 21.596 1.00 59.84 311 SER A N 1
ATOM 2405 C CA . SER A 1 311 ? -25.213 1.953 20.435 1.00 59.84 311 SER A CA 1
ATOM 2406 C C . SER A 1 311 ? -24.995 0.853 19.396 1.00 59.84 311 SER A C 1
ATOM 2408 O O . SER A 1 311 ? -24.635 -0.274 19.738 1.00 59.84 311 SER A O 1
ATOM 2410 N N . GLY A 1 312 ? -25.188 1.178 18.118 1.00 58.03 312 GLY A N 1
ATOM 2411 C CA . GLY A 1 312 ? -25.008 0.256 16.996 1.00 58.03 312 GLY A CA 1
ATOM 2412 C C . GLY A 1 312 ? -25.101 0.982 15.659 1.00 58.03 312 GLY A C 1
ATOM 2413 O O . GLY A 1 312 ? -26.017 1.771 15.434 1.00 58.03 312 GLY A O 1
ATOM 2414 N N . GLY A 1 313 ? -24.138 0.747 14.775 1.00 58.78 313 GLY A N 1
ATOM 2415 C CA . GLY A 1 313 ? -24.239 1.111 13.371 1.00 58.78 313 GLY A CA 1
ATOM 2416 C C . GLY A 1 313 ? -25.259 0.224 12.657 1.00 58.78 313 GLY A C 1
ATOM 2417 O O . GLY A 1 313 ? -25.426 -0.945 12.995 1.00 58.78 313 GLY A O 1
ATOM 2418 N N . ARG A 1 314 ? -25.938 0.763 11.639 1.00 61.59 314 ARG A N 1
ATOM 2419 C CA . ARG A 1 314 ? -26.851 -0.022 10.781 1.00 61.59 314 ARG A CA 1
ATOM 2420 C C . ARG A 1 314 ? -26.100 -1.003 9.876 1.00 61.59 314 ARG A C 1
ATOM 2422 O O . ARG A 1 314 ? -26.698 -1.926 9.337 1.00 61.59 314 ARG A O 1
ATOM 2429 N N . ASP A 1 315 ? -24.803 -0.776 9.692 1.00 69.81 315 ASP A N 1
ATOM 2430 C CA . ASP A 1 315 ? -23.893 -1.579 8.889 1.00 69.81 315 ASP A CA 1
ATOM 2431 C C . ASP A 1 315 ? -22.476 -1.562 9.489 1.00 69.81 315 ASP A C 1
ATOM 2433 O O . ASP A 1 315 ? -22.149 -0.779 10.382 1.00 69.81 315 ASP A O 1
ATOM 2437 N N . LEU A 1 316 ? -21.593 -2.407 8.956 1.00 65.94 316 LEU A N 1
ATOM 2438 C CA . LEU A 1 316 ? -20.200 -2.490 9.398 1.00 65.94 316 LEU A CA 1
ATOM 2439 C C . LEU A 1 316 ? -19.452 -1.141 9.312 1.00 65.94 316 LEU A C 1
ATOM 2441 O O . LEU A 1 316 ? -18.573 -0.863 10.130 1.00 65.94 316 LEU A O 1
ATOM 2445 N N . ALA A 1 317 ? -19.783 -0.311 8.318 1.00 72.19 317 ALA A N 1
ATOM 2446 C CA . ALA A 1 317 ? -19.111 0.963 8.070 1.00 72.19 317 ALA A CA 1
ATOM 2447 C C . ALA A 1 317 ? -19.448 2.019 9.135 1.00 72.19 317 ALA A C 1
ATOM 2449 O O . ALA A 1 317 ? -18.578 2.801 9.521 1.00 72.19 317 ALA A O 1
ATOM 2450 N N . SER A 1 318 ? -20.685 2.017 9.629 1.00 79.44 318 SER A N 1
ATOM 2451 C CA . SER A 1 318 ? -21.161 2.856 10.734 1.00 79.44 318 SER A CA 1
ATOM 2452 C C . SER A 1 318 ? -20.807 2.283 12.109 1.00 79.44 318 SER A C 1
ATOM 2454 O O . SER A 1 318 ? -20.663 3.035 13.074 1.00 79.44 318 SER A O 1
ATOM 2456 N N . GLU A 1 319 ? -20.562 0.977 12.188 1.00 85.38 319 GLU A N 1
ATOM 2457 C CA . GLU A 1 319 ? -20.227 0.292 13.433 1.00 85.38 319 GLU A CA 1
ATOM 2458 C C . GLU A 1 319 ? -18.805 0.591 13.935 1.00 85.38 319 GLU A C 1
ATOM 2460 O O . GLU A 1 319 ? -18.586 0.802 15.128 1.00 85.38 319 GLU A O 1
ATOM 2465 N N . ILE A 1 320 ? -17.820 0.684 13.034 1.00 88.56 320 ILE A N 1
ATOM 2466 C CA . ILE A 1 320 ? -16.428 0.988 13.413 1.00 88.56 320 ILE A CA 1
ATOM 2467 C C . ILE A 1 320 ? -16.305 2.365 14.106 1.00 88.56 320 ILE A C 1
ATOM 2469 O O . ILE A 1 320 ? -15.663 2.440 15.159 1.00 88.56 320 ILE A O 1
ATOM 2473 N N . PRO A 1 321 ? -16.890 3.465 13.584 1.00 89.88 321 PRO A N 1
ATOM 2474 C CA . PRO A 1 321 ? -16.942 4.742 14.295 1.00 89.88 321 PRO A CA 1
ATOM 2475 C C . PRO A 1 321 ? -17.607 4.654 15.673 1.00 89.88 321 PRO A C 1
ATOM 2477 O O . PRO A 1 321 ? -17.054 5.201 16.628 1.00 89.88 321 PRO A O 1
ATOM 2480 N N . ALA A 1 322 ? -18.735 3.943 15.792 1.00 88.25 322 ALA A N 1
ATOM 2481 C CA . ALA A 1 322 ? -19.454 3.782 17.056 1.00 88.25 322 ALA A CA 1
ATOM 2482 C C . ALA A 1 322 ? -18.598 3.054 18.104 1.00 88.25 322 ALA A C 1
ATOM 2484 O O . ALA A 1 322 ? -18.404 3.560 19.208 1.00 88.25 322 ALA A O 1
ATOM 2485 N N . LEU A 1 323 ? -17.977 1.930 17.733 1.00 92.25 323 LEU A N 1
ATOM 2486 C CA . LEU A 1 323 ? -17.072 1.197 18.620 1.00 92.25 323 LEU A CA 1
ATOM 2487 C C . LEU A 1 323 ? -15.829 2.000 19.005 1.00 92.25 323 LEU A C 1
ATOM 2489 O O . LEU A 1 323 ? -15.318 1.855 20.112 1.00 92.25 323 LEU A O 1
ATOM 2493 N N . LYS A 1 324 ? -15.330 2.871 18.123 1.00 93.25 324 LYS A N 1
ATOM 2494 C CA . LYS A 1 324 ? -14.209 3.765 18.450 1.00 93.25 324 LYS A CA 1
ATOM 2495 C C . LYS A 1 324 ? -14.604 4.862 19.432 1.00 93.25 324 LYS A C 1
ATOM 2497 O O . LYS A 1 324 ? -13.770 5.232 20.258 1.00 93.25 324 LYS A O 1
ATOM 2502 N N . ALA A 1 325 ? -15.826 5.384 19.335 1.00 92.31 325 ALA A N 1
ATOM 2503 C CA . ALA A 1 325 ? -16.368 6.325 20.311 1.00 92.31 325 ALA A CA 1
ATOM 2504 C C . ALA A 1 325 ? -16.573 5.636 21.667 1.00 92.31 325 ALA A C 1
ATOM 2506 O O . ALA A 1 325 ? -16.127 6.161 22.684 1.00 92.31 325 ALA A O 1
ATOM 2507 N N . LEU A 1 326 ? -17.128 4.419 21.662 1.00 93.75 326 LEU A N 1
ATOM 2508 C CA . LEU A 1 326 ? -17.270 3.590 22.857 1.00 93.75 326 LEU A CA 1
ATOM 2509 C C . LEU A 1 326 ? -15.914 3.287 23.503 1.00 93.75 326 LEU A C 1
ATOM 2511 O O . LEU A 1 326 ? -15.764 3.495 24.698 1.00 93.75 326 LEU A O 1
ATOM 2515 N N . ALA A 1 327 ? -14.906 2.873 22.727 1.00 94.88 327 ALA A N 1
ATOM 2516 C CA . ALA A 1 327 ? -13.553 2.627 23.233 1.00 94.88 327 ALA A CA 1
ATOM 2517 C C . ALA A 1 327 ? -12.928 3.883 23.860 1.00 94.88 327 ALA A C 1
ATOM 2519 O O . ALA A 1 327 ? -12.298 3.801 24.906 1.00 94.88 327 ALA A O 1
ATOM 2520 N N . ALA A 1 328 ? -13.129 5.058 23.255 1.00 94.38 328 ALA A N 1
ATOM 2521 C CA . ALA A 1 328 ? -12.637 6.312 23.820 1.00 94.38 328 ALA A CA 1
ATOM 2522 C C . ALA A 1 328 ? -13.352 6.683 25.132 1.00 94.38 328 ALA A C 1
ATOM 2524 O O . ALA A 1 328 ? -12.702 7.115 26.079 1.00 94.38 328 ALA A O 1
ATOM 2525 N N . ALA A 1 329 ? -14.674 6.496 25.202 1.00 94.25 329 ALA A N 1
ATOM 2526 C CA . ALA A 1 329 ? -15.444 6.721 26.424 1.00 94.25 329 ALA A CA 1
ATOM 2527 C C . ALA A 1 329 ? -15.090 5.703 27.522 1.00 94.25 329 ALA A C 1
ATOM 2529 O O . ALA A 1 329 ? -15.045 6.054 28.698 1.00 94.25 329 ALA A O 1
ATOM 2530 N N . TYR A 1 330 ? -14.782 4.465 27.140 1.00 94.31 330 TYR A N 1
ATOM 2531 C CA . TYR A 1 330 ? -14.378 3.387 28.041 1.00 94.31 330 TYR A CA 1
ATOM 2532 C C . TYR A 1 330 ? -13.079 3.691 28.793 1.00 94.31 330 TYR A C 1
ATOM 2534 O O . TYR A 1 330 ? -12.973 3.400 29.981 1.00 94.31 330 TYR A O 1
ATOM 2542 N N . ASP A 1 331 ? -12.116 4.325 28.121 1.00 93.50 331 ASP A N 1
ATOM 2543 C CA . ASP A 1 331 ? -10.824 4.700 28.711 1.00 93.50 331 ASP A CA 1
ATOM 2544 C C . ASP A 1 331 ? -10.861 6.065 29.447 1.00 9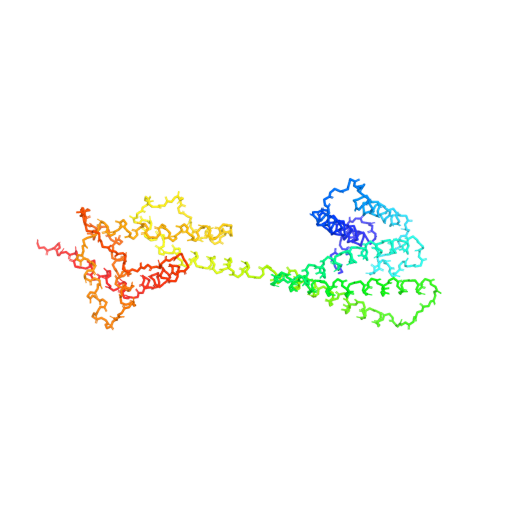3.50 331 ASP A C 1
ATOM 2546 O O . ASP A 1 331 ? -9.854 6.514 30.009 1.00 93.50 331 ASP A O 1
ATOM 2550 N N . SER A 1 332 ? -12.012 6.749 29.459 1.00 94.75 332 SER A N 1
ATOM 2551 C CA . SER A 1 332 ? -12.161 8.093 30.037 1.00 94.75 332 SER A CA 1
ATOM 2552 C C . SER A 1 332 ? -12.134 8.111 31.574 1.00 94.75 332 SER A C 1
ATOM 2554 O O . SER A 1 332 ? -12.420 7.110 32.235 1.00 94.75 332 SER A O 1
ATOM 2556 N N . ASP A 1 333 ? -11.833 9.278 32.160 1.00 94.56 333 ASP A N 1
ATOM 2557 C CA . ASP A 1 333 ? -11.934 9.490 33.615 1.00 94.56 333 ASP A CA 1
ATOM 2558 C C . ASP A 1 333 ? -13.358 9.244 34.128 1.00 94.56 333 ASP A C 1
ATOM 2560 O O . ASP A 1 333 ? -13.534 8.702 35.211 1.00 94.56 333 ASP A O 1
ATOM 2564 N N . LEU A 1 334 ? -14.377 9.557 33.321 1.00 94.25 334 LEU A N 1
ATOM 2565 C CA . LEU A 1 334 ? -15.781 9.346 33.670 1.00 94.25 334 LEU A CA 1
ATOM 2566 C C . LEU A 1 334 ? -16.089 7.868 33.948 1.00 94.25 334 LEU A C 1
ATOM 2568 O O . LEU A 1 334 ? -16.719 7.542 34.953 1.00 94.25 334 LEU A O 1
ATOM 2572 N N . ALA A 1 335 ? -15.609 6.971 33.082 1.00 93.81 335 ALA A N 1
ATOM 2573 C CA . ALA A 1 335 ? -15.778 5.535 33.271 1.00 93.81 335 ALA A CA 1
ATOM 2574 C C . ALA A 1 335 ? -15.009 5.044 34.505 1.00 93.81 335 ALA A C 1
ATOM 2576 O O . ALA A 1 335 ? -15.554 4.282 35.302 1.00 93.81 335 ALA A O 1
ATOM 2577 N N . ARG A 1 336 ? -13.777 5.529 34.711 1.00 93.94 336 ARG A N 1
ATOM 2578 C CA . ARG A 1 336 ? -12.968 5.194 35.894 1.00 93.94 336 ARG A CA 1
ATOM 2579 C C . ARG A 1 336 ? -13.630 5.653 37.197 1.00 93.94 336 ARG A C 1
ATOM 2581 O O . ARG A 1 336 ? -13.766 4.845 38.115 1.00 93.94 336 ARG A O 1
ATOM 2588 N N . ASP A 1 337 ? -14.125 6.885 37.251 1.00 94.44 337 ASP A N 1
ATOM 2589 C CA . ASP A 1 337 ? -14.853 7.439 38.398 1.00 94.44 337 ASP A CA 1
ATOM 2590 C C . ASP A 1 337 ? -16.098 6.612 38.731 1.00 94.44 337 ASP A C 1
ATOM 2592 O O . ASP A 1 337 ? -16.385 6.349 39.901 1.00 94.44 337 ASP A O 1
ATOM 2596 N N . PHE A 1 338 ? -16.848 6.187 37.710 1.00 94.38 338 PHE A N 1
ATOM 2597 C CA . PHE A 1 338 ? -18.005 5.321 37.903 1.00 94.38 338 PHE A CA 1
ATOM 2598 C C . PHE A 1 338 ? -17.605 3.961 38.486 1.00 94.38 338 PHE A C 1
ATOM 2600 O O . PHE A 1 338 ? -18.187 3.538 39.484 1.00 94.38 338 PHE A O 1
ATOM 2607 N N . THR A 1 339 ? -16.575 3.309 37.932 1.00 92.94 339 THR A N 1
ATOM 2608 C CA . THR A 1 339 ? -16.100 2.020 38.463 1.00 92.94 339 THR A CA 1
ATOM 2609 C C . THR A 1 339 ? -15.667 2.114 39.923 1.00 92.94 339 THR A C 1
ATOM 2611 O O . THR A 1 339 ? -16.078 1.279 40.725 1.00 92.94 339 THR A O 1
ATOM 2614 N N . ALA A 1 340 ? -14.930 3.167 40.297 1.00 91.56 340 ALA A N 1
ATOM 2615 C CA . ALA A 1 340 ? -14.490 3.379 41.673 1.00 91.56 340 ALA A CA 1
ATOM 2616 C C . ALA A 1 340 ? -15.678 3.509 42.643 1.00 91.56 340 ALA A C 1
ATOM 2618 O O . ALA A 1 340 ? -15.664 2.897 43.710 1.00 91.56 340 ALA A O 1
ATOM 2619 N N . LYS A 1 341 ? -16.733 4.238 42.245 1.00 91.06 341 LYS A N 1
ATOM 2620 C CA . LYS A 1 341 ? -17.971 4.375 43.033 1.00 91.06 341 LYS A CA 1
ATOM 2621 C C . LYS A 1 341 ? -18.703 3.043 43.213 1.00 91.06 341 LYS A C 1
ATOM 2623 O O . LYS A 1 341 ? -19.165 2.747 44.316 1.00 91.06 341 LYS A O 1
ATOM 2628 N N . CYS A 1 342 ? -18.812 2.240 42.153 1.00 88.38 342 CYS A N 1
ATOM 2629 C CA . CYS A 1 342 ? -19.460 0.928 42.226 1.00 88.38 342 CYS A CA 1
ATOM 2630 C C . CYS A 1 342 ? -18.693 -0.031 43.143 1.00 88.38 342 CYS A C 1
ATOM 2632 O O . CYS A 1 342 ? -19.309 -0.695 43.974 1.00 88.38 342 CYS A O 1
ATOM 2634 N N . THR A 1 343 ? -17.361 -0.069 43.038 1.00 84.75 343 THR A N 1
ATOM 2635 C CA . THR A 1 343 ? -16.528 -0.918 43.897 1.00 84.75 343 THR A CA 1
ATOM 2636 C C . THR A 1 343 ? -16.608 -0.483 45.360 1.00 84.75 343 THR A C 1
ATOM 2638 O O . THR A 1 343 ? -16.782 -1.340 46.221 1.00 84.75 343 THR A O 1
ATOM 2641 N N . SER A 1 344 ? -16.570 0.824 45.664 1.00 85.31 344 SER A N 1
ATOM 2642 C CA . SER A 1 344 ? -16.681 1.300 47.052 1.00 85.31 344 SER A CA 1
ATOM 2643 C C . SER A 1 344 ? -18.022 0.941 47.695 1.00 85.31 344 SER A C 1
ATOM 2645 O O . SER A 1 344 ? -18.048 0.547 48.857 1.00 85.31 344 SER A O 1
ATOM 2647 N N . ALA A 1 345 ? -19.120 1.008 46.933 1.00 79.00 345 ALA A N 1
ATOM 2648 C CA . ALA A 1 345 ? -20.459 0.671 47.421 1.00 79.00 345 ALA A CA 1
ATOM 2649 C C . ALA A 1 345 ? -20.640 -0.829 47.741 1.00 79.00 345 ALA A C 1
ATOM 2651 O O . ALA A 1 345 ? -21.555 -1.188 48.477 1.00 79.00 345 ALA A O 1
ATOM 2652 N N . GLN A 1 346 ? -19.779 -1.703 47.205 1.00 69.44 346 GLN A N 1
ATOM 2653 C CA . GLN A 1 346 ? -19.791 -3.150 47.454 1.00 69.44 346 GLN A CA 1
ATOM 2654 C C . GLN A 1 346 ? -18.855 -3.609 48.583 1.00 69.44 346 GLN A C 1
ATOM 2656 O O . GLN A 1 346 ? -18.773 -4.809 48.843 1.00 69.44 346 GLN A O 1
ATOM 2661 N N . THR A 1 347 ? -18.156 -2.696 49.259 1.00 60.94 347 THR A N 1
ATOM 2662 C CA . THR A 1 347 ? -17.360 -2.992 50.463 1.00 60.94 347 THR A CA 1
ATOM 2663 C C . THR A 1 347 ? -18.160 -2.570 51.700 1.00 60.94 347 THR A C 1
ATOM 2665 O O . THR A 1 347 ? -18.006 -1.434 52.144 1.00 60.94 347 THR A O 1
ATOM 2668 N N . PRO A 1 348 ? -19.047 -3.415 52.267 1.00 54.28 348 PRO A N 1
ATOM 2669 C CA . PRO A 1 348 ? -19.560 -3.157 53.600 1.00 54.28 348 PRO A CA 1
ATOM 2670 C C . PRO A 1 348 ? -18.445 -3.380 54.625 1.00 54.28 348 PRO A C 1
ATOM 2672 O O . PRO A 1 348 ? -17.663 -4.329 54.520 1.00 54.28 348 PRO A O 1
ATOM 2675 N N . GLU A 1 349 ? -18.399 -2.484 55.608 1.00 48.09 349 GLU A N 1
ATOM 2676 C CA . GLU A 1 349 ? -17.622 -2.566 56.843 1.00 48.09 349 GLU A CA 1
ATOM 2677 C C . GLU A 1 349 ? -17.555 -4.008 57.368 1.00 48.09 349 GLU A C 1
ATOM 2679 O O . GLU A 1 349 ? -18.526 -4.553 57.884 1.00 48.09 349 GLU A O 1
ATOM 2684 N N . THR A 1 350 ? -16.390 -4.644 57.236 1.00 44.59 350 THR A N 1
ATOM 2685 C CA . THR A 1 350 ? -16.070 -5.903 57.927 1.00 44.59 350 THR A CA 1
ATOM 2686 C C . THR A 1 350 ? -15.260 -5.600 59.186 1.00 44.59 350 THR A C 1
ATOM 2688 O O . THR A 1 350 ? -14.196 -6.167 59.408 1.00 44.59 350 THR A O 1
ATOM 2691 N N . THR A 1 351 ? -15.740 -4.654 59.991 1.00 45.66 351 THR A N 1
ATOM 2692 C CA . THR A 1 351 ? -15.208 -4.363 61.327 1.00 45.66 351 THR A CA 1
ATOM 2693 C C . THR A 1 351 ? -16.339 -3.865 62.216 1.00 45.66 351 THR A C 1
ATOM 2695 O O . THR A 1 351 ? -16.599 -2.666 62.275 1.00 45.66 351 THR A O 1
ATOM 2698 N N . ALA A 1 352 ? -16.991 -4.804 62.897 1.00 37.81 352 ALA A N 1
ATOM 2699 C CA . ALA A 1 352 ? -17.578 -4.621 64.218 1.00 37.81 352 ALA A CA 1
ATOM 2700 C C . ALA A 1 352 ? -17.550 -5.972 64.936 1.00 37.81 352 ALA A C 1
ATOM 2702 O O . ALA A 1 352 ? -18.026 -6.958 64.324 1.00 37.81 352 ALA A O 1
#

Mean predicted aligned error: 10.52 Å

Organism: NCBI:txid576784

Solvent-accessible surface area (backbone atoms only — not comparable to full-atom values): 19068 Å² total; per-residue (Å²): 107,76,69,46,56,52,54,17,64,73,70,75,39,71,49,44,49,58,53,51,53,50,52,52,50,41,52,51,36,33,52,49,43,47,49,54,48,59,59,50,48,75,74,45,82,84,71,97,68,81,67,60,73,59,52,49,45,55,50,48,49,54,50,42,49,52,34,54,74,68,47,90,74,91,65,74,54,97,46,60,65,67,75,41,35,86,40,68,50,43,36,50,34,44,51,54,54,46,50,51,50,39,54,31,28,53,55,50,22,53,51,20,46,61,52,26,65,40,83,89,37,62,56,49,11,53,9,27,38,33,26,21,52,10,28,48,38,39,38,52,38,45,52,52,51,52,51,50,55,53,34,48,71,74,73,45,75,95,64,55,71,68,56,53,50,50,53,51,49,50,32,49,50,51,14,50,52,29,32,52,52,12,66,44,48,52,48,43,67,57,51,53,50,50,51,49,37,44,51,49,39,62,68,45,40,64,53,37,52,59,44,35,70,77,35,60,86,53,55,92,65,85,86,71,54,70,70,59,53,70,70,53,78,70,66,39,61,63,52,33,54,48,49,51,51,34,41,50,49,25,54,53,54,52,52,47,27,36,58,67,66,54,49,51,50,22,42,51,56,36,45,77,71,71,46,61,67,75,62,25,45,38,38,15,53,15,17,30,60,50,35,55,67,44,69,85,60,42,46,77,67,62,89,81,81,86,69,77,76,84,72,81,40,100,45,76,80,48,28,54,60,50,54,51,52,30,45,54,31,38,74,29,69,68,12,50,54,46,29,54,54,56,56,57,74,71,60,73,85,90,76,131

Radius of gyration: 33.74 Å; Cα contacts (8 Å, |Δi|>4): 343; chains: 1; bounding box: 78×39×102 Å

InterPro domains:
  IPR046675 Domain of unknown function DUF6545 [PF20182] (193-332)
  IPR050039 Putative transporter MAB_1171c-like [NF042915] (2-330)

Secondary structure (DSSP, 8-state):
-HHHHHHHHHHT-TTHHHHHHHHHHHHHHHHHHHHHHHHHHTTS-------HHHHHHHHHHHHHHHHHHHS---S--SSHHHHTTTSHHHHHHHHHHHHHHHHHHHHHHHHHHHHHTSTT-HHHHHHHHHHHHHHHHHHHHHHHHHHHHHHHHTT---S-HHHHHHHHHHHHHHHHHHHHHHHHGGGHHHHHHHHHHHHHHHHHHHHHHHHHHH-GGG-SSPPPPHHHHHH--TTHHHHHHHHHHHHHHHHHHHHHTS-HHHHHHHHHHHHHTT--HHHHHHHHHHHHHHHTTSGGG-----TT--PPPSS--SSHHHHHHHHHHHHHHHTSHHHHHHHHHHHHHT------

Foldseek 3Di:
DVVQVVVCVVVVHACVSVLVVLLVVLVVLLVLLVVLVVVVCVVPPDDPDDPVSNVLSVVLNVLLVVLSVPDPDDHHDPDQLPVVLLDPSSVVSLVSSLVSLLVSLVSLLVVLQVLLPDPPCPQLSVLSVLLNVLSVLVNVLSVLVNVCSVCVNVVHDPDDPVVSVVSNCVSNVSSVVSNVSSVCRVCVVVVVVLVVLLVLLLLLLVLLVLLCVVVVPLDPDDDDDSVVSNVDSPPSNVSSVSSLSSSVVSLVVLVQFADVVLLVLLLVLLVVVVDDDLLSLLLSSLLSSLQSSPVVRGHHGDPDDDDDRSDADPDPVRSSVSSSSSSVSNPDPSSVVSNVVSVVVPDDDPDD

Sequence (352 aa):
MKVASSVDALVHIPNFAALIKHLSGLGAIHAVLVFVHTMSEQSAARLKARRPHIAVPVAAGFIISALFFATPQQHEATDLLTEYAADGRIAAYGVLWTAMLGMALVSATGLCWRWGRQPDAGLLGQGLRFTGIGTTIGMTYAVHRIAMVVLHYLGYTPISPGTEQGISSLLLGSALIFIMFGSTLPALPRLLRWWRDYRDLLRLYPLWRSLTESVPSVRLDPPRGMAAERLTLRHTHQRLYRRNIEIRDAILDLRNRTPSTLRDQATSHVATRGLTGAYAEIAAEACWLAAVKDPRLRGKPTPGEHHPPASGGRDLASEIPALKALAAAYDSDLARDFTAKCTSAQTPETTA